Protein AF-A0A286UNY8-F1 (afdb_monomer_lite)

Foldseek 3Di:
DDDDDDPDDDDPDDPPDDPDPDDDPDDLLPDDLVRLVVLLVVLVVVCVVPVDDPDCVNVVSVVSNVSSVVNNCVVVVVVQVVVQVVPFDDDPPDDRPRDDRPPCQDPVNVVVVVVVVVVVVCVVVCVPDDPDCDDPVNVVVVVVVVVVVVVVVVVVVVVVCVVVVADDLADPVRDGHDPVVSVVVRVCVVPDDDDPVNVPPPPDPPPPDDPPVVPPVVVVVPPPDPPPDPDDPPDPDDPVVVVVPDDDDPVPDDPPD

pLDDT: mean 72.04, std 14.42, range [43.41, 95.5]

Structure (mmCIF, N/CA/C/O backbone):
data_AF-A0A286UNY8-F1
#
_entry.id   AF-A0A286UNY8-F1
#
loop_
_atom_site.group_PDB
_atom_site.id
_atom_site.type_symbol
_atom_site.label_atom_id
_atom_site.label_alt_id
_atom_site.label_comp_id
_atom_site.label_asym_id
_atom_site.label_entity_id
_atom_site.label_seq_id
_atom_site.pdbx_PDB_ins_code
_atom_site.Cartn_x
_atom_site.Cartn_y
_atom_site.Cartn_z
_atom_site.occupancy
_atom_site.B_iso_or_equiv
_atom_site.auth_seq_id
_atom_site.auth_comp_id
_atom_site.auth_asym_id
_atom_site.auth_atom_id
_atom_site.pdbx_PDB_model_num
ATOM 1 N N . MET A 1 1 ? 21.189 -17.465 -48.911 1.00 43.59 1 MET A N 1
ATOM 2 C CA . MET A 1 1 ? 21.442 -17.110 -47.498 1.00 43.59 1 MET A CA 1
ATOM 3 C C . MET A 1 1 ? 21.876 -15.653 -47.439 1.00 43.59 1 MET A C 1
ATOM 5 O O . MET A 1 1 ? 22.911 -15.354 -48.022 1.00 43.59 1 MET A O 1
ATOM 9 N N . PRO A 1 2 ? 21.092 -14.736 -46.851 1.00 45.31 2 PRO A N 1
ATOM 10 C CA . PRO A 1 2 ? 21.499 -13.339 -46.722 1.00 45.31 2 PRO A CA 1
ATOM 11 C C . PRO A 1 2 ? 22.429 -13.141 -45.504 1.00 45.31 2 PRO A C 1
ATOM 13 O O . PRO A 1 2 ? 22.270 -13.842 -44.501 1.00 45.31 2 PRO A O 1
ATOM 16 N N . PRO A 1 3 ? 23.405 -12.216 -45.567 1.00 56.31 3 PRO A N 1
ATOM 17 C CA . PRO A 1 3 ? 24.337 -11.964 -44.471 1.00 56.31 3 PRO A CA 1
ATOM 18 C C . PRO A 1 3 ? 23.683 -11.138 -43.354 1.00 56.31 3 PRO A C 1
ATOM 20 O O . PRO A 1 3 ? 23.113 -10.076 -43.598 1.00 56.31 3 PRO A O 1
ATOM 23 N N . ALA A 1 4 ? 23.804 -11.615 -42.113 1.00 49.31 4 ALA A N 1
ATOM 24 C CA . ALA A 1 4 ? 23.372 -10.900 -40.917 1.00 49.31 4 ALA A CA 1
ATOM 25 C C . ALA A 1 4 ? 24.220 -9.630 -40.719 1.00 49.31 4 ALA A C 1
ATOM 27 O O . ALA A 1 4 ? 25.422 -9.693 -40.440 1.00 49.31 4 ALA A O 1
ATOM 28 N N . SER A 1 5 ? 23.594 -8.466 -40.878 1.00 49.09 5 SER A N 1
ATOM 29 C CA . SER A 1 5 ? 24.203 -7.169 -40.611 1.00 49.09 5 SER A CA 1
ATOM 30 C C . SER A 1 5 ? 24.424 -6.997 -39.103 1.00 49.09 5 SER A C 1
ATOM 32 O O . SER A 1 5 ? 23.503 -7.067 -38.292 1.00 49.09 5 SER A O 1
ATOM 34 N N . LYS A 1 6 ? 25.681 -6.779 -38.702 1.00 53.31 6 LYS A N 1
ATOM 35 C CA . LYS A 1 6 ? 26.038 -6.465 -37.313 1.00 53.31 6 LYS A CA 1
ATOM 36 C C . LYS A 1 6 ? 25.605 -5.028 -37.013 1.00 53.31 6 LYS A C 1
ATOM 38 O O . LYS A 1 6 ? 26.292 -4.082 -37.399 1.00 53.31 6 LYS A O 1
ATOM 43 N N . LEU A 1 7 ? 24.465 -4.863 -36.344 1.00 47.97 7 LEU A N 1
ATOM 44 C CA . LEU A 1 7 ? 24.018 -3.578 -35.803 1.00 47.97 7 LEU A CA 1
ATOM 45 C C . LEU A 1 7 ? 25.057 -3.073 -34.791 1.00 47.97 7 LEU A C 1
ATOM 47 O O . LEU A 1 7 ? 25.245 -3.655 -33.723 1.00 47.97 7 LEU A O 1
ATOM 51 N N . LYS A 1 8 ? 25.769 -1.997 -35.139 1.00 50.00 8 LYS A N 1
ATOM 52 C CA . LYS A 1 8 ? 26.670 -1.296 -34.218 1.00 50.00 8 LYS A CA 1
ATOM 53 C C . LYS A 1 8 ? 25.821 -0.578 -33.166 1.00 50.00 8 LYS A C 1
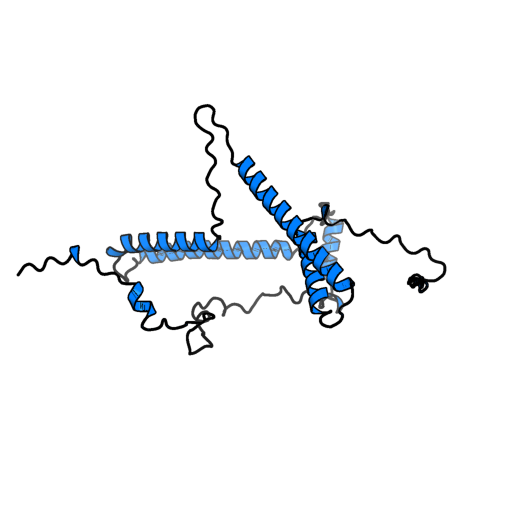ATOM 55 O O . LYS A 1 8 ? 25.127 0.382 -33.492 1.00 50.00 8 LYS A O 1
ATOM 60 N N . LEU A 1 9 ? 25.889 -1.035 -31.913 1.00 57.12 9 LEU A N 1
ATOM 61 C CA . LEU A 1 9 ? 25.326 -0.320 -30.766 1.00 57.12 9 LEU A CA 1
ATOM 62 C C . LEU A 1 9 ? 25.947 1.085 -30.715 1.00 57.12 9 LEU A C 1
ATOM 64 O O . LEU A 1 9 ? 27.170 1.221 -30.635 1.00 57.12 9 LEU A O 1
ATOM 68 N N . ARG A 1 10 ? 25.118 2.131 -30.791 1.00 56.19 10 ARG A N 1
ATOM 69 C CA . ARG A 1 10 ? 25.576 3.520 -30.668 1.00 56.19 10 ARG A CA 1
ATOM 70 C C . ARG A 1 10 ? 26.121 3.721 -29.249 1.00 56.19 10 ARG A C 1
ATOM 72 O O . ARG A 1 10 ? 25.417 3.498 -28.266 1.00 56.19 10 ARG A O 1
ATOM 79 N N . HIS A 1 11 ? 27.398 4.076 -29.148 1.00 57.84 11 HIS A N 1
ATOM 80 C CA . HIS A 1 11 ? 28.055 4.386 -27.883 1.00 57.84 11 HIS A CA 1
ATOM 81 C C . HIS A 1 11 ? 27.624 5.793 -27.448 1.00 57.84 11 HIS A C 1
ATOM 83 O O . HIS A 1 11 ? 28.124 6.777 -27.979 1.00 57.84 11 HIS A O 1
ATOM 89 N N . ASN A 1 12 ? 26.696 5.892 -26.493 1.00 60.94 12 ASN A N 1
ATOM 90 C CA . ASN A 1 12 ? 26.231 7.176 -25.938 1.00 60.94 12 ASN A CA 1
ATOM 91 C C . ASN A 1 12 ? 27.205 7.790 -24.905 1.00 60.94 12 ASN A C 1
ATOM 93 O O . ASN A 1 12 ? 26.850 8.741 -24.220 1.00 60.94 12 ASN A O 1
ATOM 97 N N . GLY A 1 13 ? 28.413 7.246 -24.741 1.00 61.72 13 GLY A N 1
ATOM 98 C CA . GLY A 1 13 ? 29.440 7.825 -23.869 1.00 61.72 13 GLY A CA 1
ATOM 99 C C . GLY A 1 13 ? 30.314 8.836 -24.609 1.00 61.72 13 GLY A C 1
ATOM 100 O O . GLY A 1 13 ? 30.662 8.602 -25.770 1.00 61.72 13 GLY A O 1
ATOM 101 N N . MET A 1 14 ? 30.687 9.924 -23.926 1.00 65.75 14 MET A N 1
ATOM 102 C CA . MET A 1 14 ? 31.674 10.889 -24.418 1.00 65.75 14 MET A CA 1
ATOM 103 C C . MET A 1 14 ? 32.949 10.164 -24.888 1.00 65.75 14 MET A C 1
ATOM 105 O O . MET A 1 14 ? 33.453 9.291 -24.171 1.00 65.75 14 MET A O 1
ATOM 109 N N . PRO A 1 15 ? 33.483 10.492 -26.079 1.00 74.62 15 PRO A N 1
ATOM 110 C CA . PRO A 1 15 ? 34.697 9.866 -26.589 1.00 74.62 15 PRO A CA 1
ATOM 111 C C . PRO A 1 15 ? 35.860 10.083 -25.609 1.00 74.62 15 PRO A C 1
ATOM 113 O O . PRO A 1 15 ? 36.144 11.208 -25.214 1.00 74.62 15 PRO A O 1
ATOM 116 N N . GLY A 1 16 ? 36.517 8.993 -25.201 1.00 78.12 16 GLY A N 1
ATOM 117 C CA . GLY A 1 16 ? 37.642 9.008 -24.254 1.00 78.12 16 GLY A CA 1
ATOM 118 C C . GLY A 1 16 ? 37.293 8.623 -22.811 1.00 78.12 16 GLY A C 1
ATOM 119 O O . GLY A 1 16 ? 38.196 8.270 -22.057 1.00 78.12 16 GLY A O 1
ATOM 120 N N . MET A 1 17 ? 36.010 8.594 -22.435 1.00 74.88 17 MET A N 1
ATOM 121 C CA . MET A 1 17 ? 35.566 8.099 -21.128 1.00 74.88 17 MET A CA 1
ATOM 122 C C . MET A 1 17 ? 35.083 6.652 -21.227 1.00 74.88 17 MET A C 1
ATOM 124 O O . MET A 1 17 ? 34.292 6.301 -22.106 1.00 74.88 17 MET A O 1
ATOM 128 N N . ARG A 1 18 ? 35.539 5.796 -20.302 1.00 71.88 18 ARG A N 1
ATOM 129 C CA . ARG A 1 18 ? 34.980 4.446 -20.159 1.00 71.88 18 ARG A CA 1
ATOM 130 C C . ARG A 1 18 ? 33.513 4.585 -19.733 1.00 71.88 18 ARG A C 1
ATOM 132 O O . ARG A 1 18 ? 33.259 5.287 -18.756 1.00 71.88 18 ARG A O 1
ATOM 139 N N . PRO A 1 19 ? 32.551 3.956 -20.431 1.00 71.06 19 PRO A N 1
ATOM 140 C CA . PRO A 1 19 ? 31.163 3.991 -19.997 1.00 71.06 19 PRO A CA 1
ATOM 141 C C . PRO A 1 19 ? 31.065 3.384 -18.597 1.00 71.06 19 PRO A C 1
ATOM 143 O O . PRO A 1 19 ? 31.689 2.353 -18.323 1.00 71.06 19 PRO A O 1
ATOM 146 N N . PHE A 1 20 ? 30.288 4.024 -17.723 1.00 73.56 20 PHE A N 1
ATOM 147 C CA . PHE A 1 20 ? 29.983 3.456 -16.416 1.00 73.56 20 PHE A CA 1
ATOM 148 C C . PHE A 1 20 ? 29.388 2.053 -16.602 1.00 73.56 20 PHE A C 1
ATOM 150 O O . PHE A 1 20 ? 28.587 1.850 -17.528 1.00 73.56 20 PHE A O 1
ATOM 157 N N . PRO A 1 21 ? 29.799 1.068 -15.782 1.00 76.75 21 PRO A N 1
ATOM 158 C CA . PRO A 1 21 ? 29.220 -0.263 -15.842 1.00 76.75 21 PRO A CA 1
ATOM 159 C C . PRO A 1 21 ? 27.716 -0.128 -15.611 1.00 76.75 21 PRO A C 1
ATOM 161 O O . PRO A 1 21 ? 27.285 0.338 -14.561 1.00 76.75 21 PRO A O 1
ATOM 164 N N . ARG A 1 22 ? 26.915 -0.484 -16.620 1.00 73.50 22 ARG A N 1
ATOM 165 C CA . ARG A 1 22 ? 25.460 -0.503 -16.473 1.00 73.50 22 ARG A CA 1
ATOM 166 C C . ARG A 1 22 ? 25.112 -1.553 -15.430 1.00 73.50 22 ARG A C 1
ATOM 168 O O . ARG A 1 22 ? 25.600 -2.684 -15.518 1.00 73.50 22 ARG A O 1
ATOM 175 N N . GLU A 1 23 ? 24.271 -1.176 -14.479 1.00 75.62 23 GLU A N 1
ATOM 176 C CA . GLU A 1 23 ? 23.678 -2.124 -13.547 1.00 75.62 23 GLU A CA 1
ATOM 177 C C . GLU A 1 23 ? 22.963 -3.206 -14.358 1.00 75.62 23 GLU A C 1
ATOM 179 O O . GLU A 1 23 ? 22.221 -2.929 -15.308 1.00 75.62 23 GLU A O 1
ATOM 184 N N . ARG A 1 24 ? 23.287 -4.466 -14.063 1.00 77.69 24 ARG A N 1
ATOM 185 C CA . ARG A 1 24 ? 22.640 -5.592 -14.729 1.00 77.69 24 ARG A CA 1
ATOM 186 C C . ARG A 1 24 ? 21.208 -5.641 -14.221 1.00 77.69 24 ARG A C 1
ATOM 188 O O . ARG A 1 24 ? 21.000 -5.592 -13.015 1.00 77.69 24 ARG A O 1
ATOM 195 N N . GLN A 1 25 ? 20.249 -5.745 -15.137 1.00 79.62 25 GLN A N 1
ATOM 196 C CA . GLN A 1 25 ? 18.861 -5.974 -14.749 1.00 79.62 25 GLN A CA 1
ATOM 197 C C . GLN A 1 25 ? 18.799 -7.248 -13.906 1.00 79.62 25 GLN A C 1
ATOM 199 O O . GLN A 1 25 ? 19.334 -8.285 -14.314 1.00 79.62 25 GLN A O 1
ATOM 204 N N . THR A 1 26 ? 18.194 -7.143 -12.728 1.00 85.38 26 THR A N 1
ATOM 205 C CA . THR A 1 26 ? 17.942 -8.283 -11.855 1.00 85.38 26 THR A CA 1
ATOM 206 C C . THR A 1 26 ? 17.036 -9.282 -12.582 1.00 85.38 26 THR A C 1
ATOM 208 O O . THR A 1 26 ? 16.091 -8.880 -13.272 1.00 85.38 26 THR A O 1
ATOM 211 N N . PRO A 1 27 ? 17.329 -10.590 -12.509 1.00 90.00 27 PRO A N 1
ATOM 212 C CA . PRO A 1 27 ? 16.472 -11.596 -13.120 1.00 90.00 27 PRO A CA 1
ATOM 213 C C . PRO A 1 27 ? 15.104 -11.633 -12.419 1.00 90.00 27 PRO A C 1
ATOM 215 O O . PRO A 1 27 ? 15.002 -11.400 -11.217 1.00 90.00 27 PRO A O 1
ATOM 218 N N . ILE A 1 28 ? 14.044 -11.960 -13.172 1.00 89.44 28 ILE A N 1
ATOM 219 C CA . ILE A 1 28 ? 12.643 -11.981 -12.689 1.00 89.44 28 ILE A CA 1
ATOM 220 C C . ILE A 1 28 ? 12.450 -12.895 -11.476 1.00 89.44 28 ILE A C 1
ATOM 222 O O . ILE A 1 28 ? 11.621 -12.620 -10.613 1.00 89.44 28 ILE A O 1
ATOM 226 N N . GLU A 1 29 ? 13.254 -13.945 -11.376 1.00 92.00 29 GLU A N 1
ATOM 227 C CA . GLU A 1 29 ? 13.203 -14.922 -10.290 1.00 92.00 29 GLU A CA 1
ATOM 228 C C . GLU A 1 29 ? 13.590 -14.325 -8.923 1.00 92.00 29 GLU A C 1
ATOM 230 O O . GLU A 1 29 ? 13.025 -14.722 -7.896 1.00 92.00 29 GLU A O 1
ATOM 235 N N . GLU A 1 30 ? 14.496 -13.342 -8.916 1.00 90.56 30 GLU A N 1
ATOM 236 C CA . GLU A 1 30 ? 15.089 -12.739 -7.711 1.00 90.56 30 GLU A CA 1
ATOM 237 C C . GLU A 1 30 ? 14.395 -11.441 -7.266 1.00 90.56 30 GLU A C 1
ATOM 239 O O . GLU A 1 30 ? 14.673 -10.937 -6.178 1.00 90.56 30 GLU A O 1
ATOM 244 N N . MET A 1 31 ? 13.495 -10.890 -8.085 1.00 89.06 31 MET A N 1
ATOM 245 C CA . MET A 1 31 ? 12.839 -9.615 -7.793 1.00 89.06 31 MET A CA 1
ATOM 246 C C . MET A 1 31 ? 11.789 -9.719 -6.687 1.00 89.06 31 MET A C 1
ATOM 248 O O . MET A 1 31 ? 11.087 -10.724 -6.539 1.00 89.06 31 MET A O 1
ATOM 252 N N . LYS A 1 32 ? 11.659 -8.635 -5.917 1.00 93.25 32 LYS A N 1
ATOM 253 C CA . LYS A 1 32 ? 10.639 -8.512 -4.866 1.00 93.25 32 LYS A CA 1
ATOM 254 C C . LYS A 1 32 ? 9.236 -8.365 -5.472 1.00 93.25 32 LYS A C 1
ATOM 256 O O . LYS A 1 32 ? 9.104 -7.870 -6.591 1.00 93.25 32 LYS A O 1
ATOM 261 N N . PRO A 1 33 ? 8.163 -8.716 -4.737 1.00 91.69 33 PRO A N 1
ATOM 262 C CA . PRO A 1 33 ? 6.791 -8.594 -5.242 1.00 91.69 33 PRO A CA 1
ATOM 263 C C . PRO A 1 33 ? 6.433 -7.166 -5.682 1.00 91.69 33 PRO A C 1
ATOM 265 O O . PRO A 1 33 ? 5.756 -6.988 -6.693 1.00 91.69 33 PRO A O 1
ATOM 268 N N . ASP A 1 34 ? 6.929 -6.144 -4.982 1.00 91.38 34 ASP A N 1
ATOM 269 C CA . ASP A 1 34 ? 6.681 -4.745 -5.350 1.00 91.38 34 ASP A CA 1
ATOM 270 C C . ASP A 1 34 ? 7.403 -4.349 -6.646 1.00 91.38 34 ASP A C 1
ATOM 272 O O . ASP A 1 34 ? 6.809 -3.707 -7.512 1.00 91.38 34 ASP A O 1
ATOM 276 N N . GLU A 1 35 ? 8.645 -4.807 -6.825 1.00 92.69 35 GLU A N 1
ATOM 277 C CA . GLU A 1 35 ? 9.439 -4.616 -8.049 1.00 92.69 35 GLU A CA 1
ATOM 278 C C . GLU A 1 35 ? 8.810 -5.345 -9.250 1.00 92.69 35 GLU A C 1
ATOM 280 O O . GLU A 1 35 ? 8.763 -4.829 -10.366 1.00 92.69 35 GLU A O 1
ATOM 285 N N . LEU A 1 36 ? 8.243 -6.534 -9.027 1.00 93.88 36 LEU A N 1
ATOM 286 C CA . LEU A 1 36 ? 7.500 -7.269 -10.051 1.00 93.88 36 LEU A CA 1
ATOM 287 C C . LEU A 1 36 ? 6.236 -6.513 -10.486 1.00 93.88 36 LEU A C 1
ATOM 289 O O . LEU A 1 36 ? 5.919 -6.474 -11.676 1.00 93.88 36 LEU A O 1
ATOM 293 N N . ARG A 1 37 ? 5.529 -5.866 -9.551 1.00 93.50 37 ARG A N 1
ATOM 294 C CA . ARG A 1 37 ? 4.340 -5.046 -9.846 1.00 93.50 37 ARG A CA 1
ATOM 295 C C . ARG A 1 37 ? 4.683 -3.752 -10.580 1.00 93.50 37 ARG A C 1
ATOM 297 O O . ARG A 1 37 ? 3.909 -3.318 -11.434 1.00 93.50 37 ARG A O 1
ATOM 304 N N . THR A 1 38 ? 5.807 -3.108 -10.263 1.00 94.88 38 THR A N 1
ATOM 305 C CA . THR A 1 38 ? 6.262 -1.922 -11.008 1.00 94.88 38 THR A CA 1
ATOM 306 C C . THR A 1 38 ? 6.674 -2.298 -12.428 1.00 94.88 38 THR A C 1
ATOM 308 O O . THR A 1 38 ? 6.199 -1.666 -13.369 1.00 94.88 38 THR A O 1
ATOM 311 N N . LEU A 1 39 ? 7.436 -3.380 -12.612 1.00 93.19 39 LEU A N 1
ATOM 312 C CA . LEU A 1 39 ? 7.777 -3.887 -13.945 1.00 93.19 39 LEU A CA 1
ATOM 313 C C . LEU A 1 39 ? 6.559 -4.322 -14.752 1.00 93.19 39 LEU A C 1
ATOM 315 O O . LEU A 1 39 ? 6.514 -4.110 -15.962 1.00 93.19 39 LEU A O 1
ATOM 319 N N . TYR A 1 40 ? 5.564 -4.928 -14.105 1.00 94.50 40 TYR A N 1
ATOM 320 C CA . TYR A 1 40 ? 4.316 -5.286 -14.767 1.00 94.50 40 TYR A CA 1
ATOM 321 C C . TYR A 1 40 ? 3.625 -4.050 -15.357 1.00 94.50 40 TYR A C 1
ATOM 323 O O . TYR A 1 40 ? 3.285 -4.058 -16.540 1.00 94.50 40 TYR A O 1
ATOM 331 N N . ARG A 1 41 ? 3.498 -2.975 -14.564 1.00 95.50 41 ARG A N 1
ATOM 332 C CA . ARG A 1 41 ? 2.920 -1.694 -15.001 1.00 95.50 41 ARG A CA 1
ATOM 333 C C . ARG A 1 41 ? 3.724 -1.054 -16.132 1.00 95.50 41 ARG A C 1
ATOM 335 O O . ARG A 1 41 ? 3.138 -0.664 -17.133 1.00 95.50 41 ARG A O 1
ATOM 342 N N . GLN A 1 42 ? 5.052 -1.031 -16.024 1.00 92.75 42 GLN A N 1
ATOM 343 C CA . GLN A 1 42 ? 5.930 -0.504 -17.078 1.00 92.75 42 GLN A CA 1
ATOM 344 C C . GLN A 1 42 ? 5.803 -1.294 -18.387 1.00 92.75 42 GLN A C 1
ATOM 346 O O . GLN A 1 42 ? 5.742 -0.713 -19.467 1.00 92.75 42 GLN A O 1
ATOM 351 N N . ASN A 1 43 ? 5.726 -2.625 -18.308 1.00 91.94 43 ASN A N 1
ATOM 352 C CA . ASN A 1 43 ? 5.496 -3.469 -19.478 1.00 91.94 43 ASN A CA 1
ATOM 353 C C . ASN A 1 43 ? 4.105 -3.229 -20.079 1.00 91.94 43 ASN A C 1
ATOM 355 O O . ASN A 1 43 ? 3.957 -3.245 -21.295 1.00 91.94 43 ASN A O 1
ATOM 359 N N . GLU A 1 44 ? 3.087 -3.008 -19.249 1.00 92.19 44 GLU A N 1
ATOM 360 C CA . GLU A 1 44 ? 1.734 -2.700 -19.714 1.00 92.19 44 GLU A CA 1
ATOM 361 C C . GLU A 1 44 ? 1.675 -1.340 -20.418 1.00 92.19 44 GLU A C 1
ATOM 363 O O . GLU A 1 44 ? 1.091 -1.226 -21.492 1.00 92.19 44 GLU A O 1
ATOM 368 N N . GLU A 1 45 ? 2.339 -0.328 -19.870 1.00 91.88 45 GLU A N 1
ATOM 369 C CA . GLU A 1 45 ? 2.479 0.990 -20.490 1.00 91.88 45 GLU A CA 1
ATOM 370 C C . GLU A 1 45 ? 3.258 0.922 -21.814 1.00 91.88 45 GLU A C 1
ATOM 372 O O . GLU A 1 45 ? 2.864 1.534 -22.813 1.00 91.88 45 GLU A O 1
ATOM 377 N N . ALA A 1 46 ? 4.311 0.101 -21.875 1.00 88.19 46 ALA A N 1
ATOM 378 C CA . ALA A 1 46 ? 5.021 -0.190 -23.116 1.00 88.19 46 ALA A CA 1
ATOM 379 C C . ALA A 1 46 ? 4.094 -0.858 -24.149 1.00 88.19 46 ALA A C 1
ATOM 381 O O . ALA A 1 46 ? 4.068 -0.456 -25.306 1.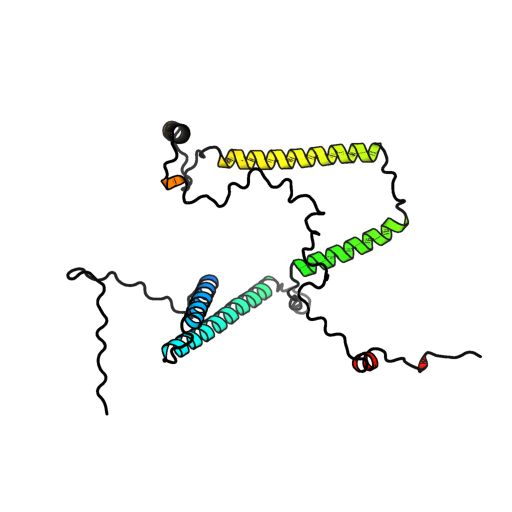00 88.19 46 ALA A O 1
ATOM 382 N N . LEU A 1 47 ? 3.271 -1.830 -23.752 1.00 87.00 47 LEU A N 1
ATOM 383 C CA . LEU A 1 47 ? 2.314 -2.460 -24.670 1.00 87.00 47 LEU A CA 1
ATOM 384 C C . LEU A 1 47 ? 1.230 -1.482 -25.148 1.00 87.00 47 LEU A C 1
ATOM 386 O O . LEU A 1 47 ? 0.876 -1.499 -26.325 1.00 87.00 47 LEU A O 1
ATOM 390 N N . ARG A 1 48 ? 0.738 -0.597 -24.270 1.00 86.69 48 ARG A N 1
ATOM 391 C CA . ARG A 1 48 ? -0.238 0.450 -24.625 1.00 86.69 48 ARG A CA 1
ATOM 392 C C . ARG A 1 48 ? 0.342 1.465 -25.610 1.00 86.69 48 ARG A C 1
ATOM 394 O O . ARG A 1 48 ? -0.341 1.856 -26.553 1.00 86.69 48 ARG A O 1
ATOM 401 N N . SER A 1 49 ? 1.595 1.877 -25.415 1.00 84.06 49 SER A N 1
ATOM 402 C CA . SER A 1 49 ? 2.268 2.834 -26.304 1.00 84.06 49 SER A CA 1
ATOM 403 C C . SER A 1 49 ? 2.703 2.211 -27.639 1.00 84.06 49 SER A C 1
ATOM 405 O O . SER A 1 49 ? 2.711 2.897 -28.661 1.00 84.06 49 SER A O 1
ATOM 407 N N . LEU A 1 50 ? 2.996 0.906 -27.682 1.00 77.69 50 LEU A N 1
ATOM 408 C CA . LEU A 1 50 ? 3.371 0.170 -28.895 1.00 77.69 50 LEU A CA 1
ATOM 409 C C . LEU A 1 50 ? 2.171 -0.519 -29.587 1.00 77.69 50 LEU A C 1
ATOM 411 O O . LEU A 1 50 ? 2.252 -1.675 -29.991 1.00 77.69 50 LEU A O 1
ATOM 415 N N . HIS A 1 51 ? 1.060 0.188 -29.804 1.00 60.59 51 HIS A N 1
ATOM 416 C CA . HIS A 1 51 ? -0.164 -0.401 -30.383 1.00 60.59 51 HIS A CA 1
ATOM 417 C C . HIS A 1 51 ? -0.076 -0.751 -31.896 1.00 60.59 51 HIS A C 1
ATOM 419 O O . HIS A 1 51 ? -0.984 -1.372 -32.445 1.00 60.59 51 HIS A O 1
ATOM 425 N N . ALA A 1 52 ? 0.992 -0.369 -32.613 1.00 59.09 52 ALA A N 1
ATOM 426 C CA . ALA A 1 52 ? 1.052 -0.488 -34.084 1.00 59.09 52 ALA A CA 1
ATOM 427 C C . ALA A 1 52 ? 2.284 -1.214 -34.661 1.00 59.09 52 ALA A C 1
ATOM 429 O O . ALA A 1 52 ? 2.394 -1.338 -35.880 1.00 59.09 52 ALA A O 1
ATOM 430 N N . SER A 1 53 ? 3.225 -1.701 -33.840 1.00 53.16 53 SER A N 1
ATOM 431 C CA . SER A 1 53 ? 4.476 -2.296 -34.344 1.00 53.16 53 SER A CA 1
ATOM 432 C C . SER A 1 53 ? 4.601 -3.776 -33.970 1.00 53.16 53 SER A C 1
ATOM 434 O O . SER A 1 53 ? 5.051 -4.130 -32.884 1.00 53.16 53 SER A O 1
ATOM 436 N N . SER A 1 54 ? 4.217 -4.656 -34.899 1.00 64.75 54 SER A N 1
ATOM 437 C CA . SER A 1 54 ? 4.168 -6.124 -34.773 1.00 64.75 54 SER A CA 1
ATOM 438 C C . SER A 1 54 ? 5.538 -6.816 -34.840 1.00 64.75 54 SER A C 1
ATOM 440 O O . SER A 1 54 ? 5.710 -7.848 -35.489 1.00 64.75 54 SER A O 1
ATOM 442 N N . SER A 1 55 ? 6.554 -6.256 -34.191 1.00 69.12 55 SER A N 1
ATOM 443 C CA . SER A 1 55 ? 7.887 -6.861 -34.181 1.00 69.12 55 SER A CA 1
ATOM 444 C C . SER A 1 55 ? 8.137 -7.618 -32.880 1.00 69.12 55 SER A C 1
ATOM 446 O O . SER A 1 55 ? 7.547 -7.303 -31.849 1.00 69.12 55 SER A O 1
ATOM 448 N N . ALA A 1 56 ? 9.029 -8.615 -32.931 1.00 80.62 56 ALA A N 1
ATOM 449 C CA . ALA A 1 56 ? 9.403 -9.552 -31.860 1.00 80.62 56 ALA A CA 1
ATOM 450 C C . ALA A 1 56 ? 9.619 -8.943 -30.455 1.00 80.62 56 ALA A C 1
ATOM 452 O O . ALA A 1 56 ? 9.657 -9.669 -29.464 1.00 80.62 56 ALA A O 1
ATOM 453 N N . HIS A 1 57 ? 9.752 -7.620 -30.357 1.00 83.88 57 HIS A N 1
ATOM 454 C CA . HIS A 1 57 ? 9.758 -6.893 -29.101 1.00 83.88 57 HIS A CA 1
ATOM 455 C C . HIS A 1 57 ? 8.450 -7.029 -28.303 1.00 83.88 57 HIS A C 1
ATOM 457 O O . HIS A 1 57 ? 8.530 -7.296 -27.107 1.00 83.88 57 HIS A O 1
ATOM 463 N N . VAL A 1 58 ? 7.281 -6.916 -28.949 1.00 88.12 58 VAL A N 1
ATOM 464 C CA . VAL A 1 58 ? 5.964 -7.052 -28.292 1.00 88.12 58 VAL A CA 1
ATOM 465 C C . VAL A 1 58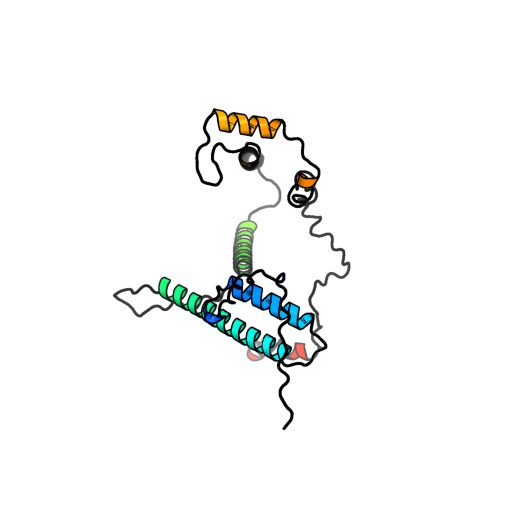 ? 5.805 -8.458 -27.716 1.00 88.12 58 VAL A C 1
ATOM 467 O O . VAL A 1 58 ? 5.581 -8.602 -26.519 1.00 88.12 58 VAL A O 1
ATOM 470 N N . ALA A 1 59 ? 6.086 -9.489 -28.520 1.00 88.44 59 ALA A N 1
ATOM 471 C CA . ALA A 1 59 ? 6.096 -10.881 -28.063 1.00 88.44 59 ALA A CA 1
ATOM 472 C C . ALA A 1 59 ? 7.089 -11.111 -26.903 1.00 88.44 59 ALA A C 1
ATOM 474 O O . ALA A 1 59 ? 6.836 -11.888 -25.984 1.00 88.44 59 ALA A O 1
ATOM 475 N N . GLY A 1 60 ? 8.228 -10.410 -26.910 1.00 89.62 60 GLY A N 1
ATOM 476 C CA . GLY A 1 60 ? 9.177 -10.422 -25.799 1.00 89.62 60 GLY A CA 1
ATOM 477 C C . GLY A 1 60 ? 8.614 -9.808 -24.513 1.00 89.62 60 GLY A C 1
ATOM 478 O O . GLY A 1 60 ? 8.855 -10.346 -23.433 1.00 89.62 60 GLY A O 1
ATOM 479 N N . ILE A 1 61 ? 7.865 -8.707 -24.612 1.00 90.50 61 ILE A N 1
ATOM 480 C CA . ILE A 1 61 ? 7.220 -8.054 -23.464 1.00 90.50 61 ILE A CA 1
ATOM 481 C C . ILE A 1 61 ? 6.076 -8.923 -22.922 1.00 90.50 61 ILE A C 1
ATOM 483 O O . ILE A 1 61 ? 5.998 -9.123 -21.712 1.00 90.50 61 ILE A O 1
ATOM 487 N N . GLU A 1 62 ? 5.250 -9.511 -23.787 1.00 91.62 62 GLU A N 1
ATOM 488 C CA . GLU A 1 62 ? 4.170 -10.431 -23.396 1.00 91.62 62 GLU A CA 1
ATOM 489 C C . GLU A 1 62 ? 4.704 -11.663 -22.652 1.00 91.62 62 GLU A C 1
ATOM 491 O O . GLU A 1 62 ? 4.211 -12.007 -21.577 1.00 91.62 62 GLU A O 1
ATOM 496 N N . ASN A 1 63 ? 5.775 -12.281 -23.162 1.00 93.12 63 ASN A N 1
ATOM 497 C CA . ASN A 1 63 ? 6.433 -13.402 -22.487 1.00 93.12 63 ASN A CA 1
ATOM 498 C C . ASN A 1 63 ? 6.966 -13.006 -21.101 1.00 93.12 63 ASN A C 1
ATOM 500 O O . ASN A 1 63 ? 6.831 -13.769 -20.144 1.00 93.12 63 ASN A O 1
ATOM 504 N N . ARG A 1 64 ? 7.534 -11.801 -20.961 1.00 91.19 64 ARG A N 1
ATOM 505 C CA . ARG A 1 64 ? 7.960 -11.281 -19.650 1.00 91.19 64 ARG A CA 1
ATOM 506 C C . ARG A 1 64 ? 6.772 -11.034 -18.724 1.00 91.19 64 ARG A C 1
ATOM 508 O O . ARG A 1 64 ? 6.866 -11.357 -17.546 1.00 91.19 64 ARG A O 1
ATOM 515 N N . GLN A 1 65 ? 5.651 -10.513 -19.226 1.00 93.94 65 GLN A N 1
ATOM 516 C CA . GLN A 1 65 ? 4.436 -10.356 -18.423 1.00 93.94 65 GLN A CA 1
ATOM 517 C C . GLN A 1 65 ? 3.896 -11.704 -17.934 1.00 93.94 65 GLN A C 1
ATOM 519 O O . GLN A 1 65 ? 3.497 -11.806 -16.775 1.00 93.94 65 GLN A O 1
ATOM 524 N N . ALA A 1 66 ? 3.927 -12.743 -18.772 1.00 94.56 66 ALA A N 1
ATOM 525 C CA . ALA A 1 66 ? 3.545 -14.094 -18.368 1.00 94.56 66 ALA A CA 1
ATOM 526 C C . ALA A 1 66 ? 4.450 -14.630 -17.242 1.00 94.56 66 ALA A C 1
ATOM 528 O O . ALA A 1 66 ? 3.941 -15.122 -16.236 1.00 94.56 66 ALA A O 1
ATOM 529 N N . GLN A 1 67 ? 5.772 -14.450 -17.359 1.00 94.75 67 GLN A N 1
ATOM 530 C CA . GLN A 1 67 ? 6.734 -14.834 -16.316 1.00 94.75 67 GLN A CA 1
ATOM 531 C C . GLN A 1 67 ? 6.514 -14.070 -15.003 1.00 94.75 67 GLN A C 1
ATOM 533 O O . GLN A 1 67 ? 6.532 -14.670 -13.931 1.00 94.75 67 GLN A O 1
ATOM 538 N N . ILE A 1 68 ? 6.255 -12.760 -15.073 1.00 94.50 68 ILE A N 1
ATOM 539 C CA . ILE A 1 68 ? 5.970 -11.934 -13.892 1.00 94.50 68 ILE A CA 1
ATOM 540 C C . ILE A 1 68 ? 4.686 -12.402 -13.196 1.00 94.50 68 ILE A C 1
ATOM 542 O O . ILE A 1 68 ? 4.674 -12.551 -11.976 1.00 94.50 68 ILE A O 1
ATOM 546 N N . ARG A 1 69 ? 3.613 -12.669 -13.956 1.00 93.88 69 ARG A N 1
ATOM 547 C CA . ARG A 1 69 ? 2.345 -13.171 -13.400 1.00 93.88 69 ARG A CA 1
ATOM 548 C C . ARG A 1 69 ? 2.528 -14.521 -12.712 1.00 93.88 69 ARG A C 1
ATOM 550 O O . ARG A 1 69 ? 2.027 -14.699 -11.607 1.00 93.88 69 ARG A O 1
ATOM 557 N N . GLN A 1 70 ? 3.265 -15.439 -13.337 1.00 94.62 70 GLN A N 1
ATOM 558 C CA . GLN A 1 70 ? 3.583 -16.735 -12.742 1.00 94.62 70 GLN A CA 1
ATOM 559 C C . GLN A 1 70 ? 4.357 -16.561 -11.430 1.00 94.62 70 GLN A C 1
ATOM 561 O O . GLN A 1 70 ? 3.968 -17.114 -10.407 1.00 94.62 70 GLN A O 1
ATOM 566 N N . ARG A 1 71 ? 5.397 -15.719 -11.428 1.00 93.44 71 ARG A N 1
ATOM 567 C CA . ARG A 1 71 ? 6.210 -15.482 -10.233 1.00 93.44 71 ARG A CA 1
ATOM 568 C C . ARG A 1 71 ? 5.415 -14.850 -9.089 1.00 93.44 71 ARG A C 1
ATOM 570 O O . ARG A 1 71 ? 5.597 -15.248 -7.942 1.00 93.44 71 ARG A O 1
ATOM 577 N N . LEU A 1 72 ? 4.542 -13.884 -9.386 1.00 93.19 72 LEU A N 1
ATOM 578 C CA . LEU A 1 72 ? 3.654 -13.279 -8.388 1.00 93.19 72 LEU A CA 1
ATOM 579 C C . LEU A 1 72 ? 2.704 -14.320 -7.784 1.00 93.19 72 LEU A C 1
ATOM 581 O O . LEU A 1 72 ? 2.568 -14.365 -6.564 1.00 93.19 72 LEU A O 1
ATOM 585 N N . ALA A 1 73 ? 2.124 -15.195 -8.610 1.00 91.88 73 ALA A N 1
ATOM 586 C CA . ALA A 1 73 ? 1.279 -16.287 -8.131 1.00 91.88 73 ALA A CA 1
ATOM 587 C C . ALA A 1 73 ? 2.050 -17.268 -7.227 1.00 91.88 73 ALA A C 1
ATOM 589 O O . ALA A 1 73 ? 1.523 -17.688 -6.197 1.00 91.88 73 ALA A O 1
ATOM 590 N N . ASP A 1 74 ? 3.305 -17.585 -7.559 1.00 92.00 74 ASP A N 1
ATOM 591 C CA . ASP A 1 74 ? 4.155 -18.458 -6.739 1.00 92.00 74 ASP A CA 1
ATOM 592 C C . ASP A 1 74 ? 4.469 -17.835 -5.368 1.00 92.00 74 ASP A C 1
ATOM 594 O O . ASP A 1 74 ? 4.406 -18.517 -4.343 1.00 92.00 74 ASP A O 1
ATOM 598 N N . ILE A 1 75 ? 4.782 -16.532 -5.330 1.00 90.19 75 ILE A N 1
ATOM 599 C CA . ILE A 1 75 ? 5.071 -15.804 -4.082 1.00 90.19 75 ILE A CA 1
ATOM 600 C C . ILE A 1 75 ? 3.814 -15.722 -3.205 1.00 90.19 75 ILE A C 1
ATOM 602 O O . ILE A 1 75 ? 3.858 -16.086 -2.030 1.00 90.19 75 ILE A O 1
ATOM 606 N N . GLU A 1 76 ? 2.675 -15.316 -3.772 1.00 87.31 76 GLU A N 1
ATOM 607 C CA . GLU A 1 76 ? 1.404 -15.228 -3.039 1.00 87.31 76 GLU A CA 1
ATOM 608 C C . GLU A 1 76 ? 0.923 -16.616 -2.564 1.00 87.31 76 GLU A C 1
ATOM 610 O O . GLU A 1 76 ? 0.369 -16.762 -1.465 1.00 87.31 76 GLU A O 1
ATOM 615 N N . GLY A 1 77 ? 1.204 -17.660 -3.350 1.00 83.38 77 GLY A N 1
ATOM 616 C CA . GLY A 1 77 ? 1.012 -19.059 -2.978 1.00 83.38 77 GLY A CA 1
ATOM 617 C C . GLY A 1 77 ? 1.873 -19.470 -1.782 1.00 83.38 77 GLY A C 1
ATOM 618 O O . GLY A 1 77 ? 1.348 -20.027 -0.814 1.00 83.38 77 GLY A O 1
ATOM 619 N N . MET A 1 78 ? 3.167 -19.142 -1.782 1.00 82.81 78 MET A N 1
ATOM 620 C CA . MET A 1 78 ? 4.068 -19.400 -0.649 1.00 82.81 78 MET A CA 1
ATOM 621 C C . MET A 1 78 ? 3.628 -18.669 0.624 1.00 82.81 78 MET A C 1
ATOM 623 O O . MET A 1 78 ? 3.630 -19.275 1.698 1.00 82.81 78 MET A O 1
ATOM 627 N N . ASP A 1 79 ? 3.165 -17.423 0.522 1.00 82.00 79 ASP A N 1
ATOM 628 C CA . ASP A 1 79 ? 2.653 -16.662 1.669 1.00 82.00 79 ASP A CA 1
ATOM 629 C C . ASP A 1 79 ? 1.401 -17.306 2.281 1.00 82.00 79 ASP A C 1
ATOM 631 O O . ASP A 1 79 ? 1.173 -17.243 3.495 1.00 82.00 79 ASP A O 1
ATOM 635 N N . SER A 1 80 ? 0.559 -17.941 1.460 1.00 81.62 80 SER A N 1
ATOM 636 C CA . SER A 1 80 ? -0.595 -18.704 1.948 1.00 81.62 80 SER A CA 1
ATOM 637 C C . SER A 1 80 ? -0.163 -19.952 2.731 1.00 81.62 80 SER A C 1
ATOM 639 O O . SER A 1 80 ? -0.678 -20.202 3.823 1.00 81.62 80 SER A O 1
ATOM 641 N N . ILE A 1 81 ? 0.855 -20.670 2.243 1.00 80.69 81 ILE A N 1
ATOM 642 C CA . ILE A 1 81 ? 1.418 -21.857 2.898 1.00 80.69 81 ILE A CA 1
ATOM 643 C C . ILE A 1 81 ? 2.105 -21.467 4.208 1.00 80.69 81 ILE A C 1
ATOM 645 O O . ILE A 1 81 ? 1.869 -22.097 5.236 1.00 80.69 81 ILE A O 1
ATOM 649 N N . GLN A 1 82 ? 2.911 -20.402 4.209 1.00 82.31 82 GLN A N 1
ATOM 650 C CA . GLN A 1 82 ? 3.601 -19.934 5.409 1.00 82.31 82 GLN A CA 1
ATOM 651 C C . GLN A 1 82 ? 2.606 -19.496 6.490 1.00 82.31 82 GLN A C 1
ATOM 653 O O . GLN A 1 82 ? 2.804 -19.794 7.669 1.00 82.31 82 GLN A O 1
ATOM 658 N N . ARG A 1 83 ? 1.510 -18.828 6.108 1.00 82.31 83 ARG A N 1
ATOM 659 C CA . ARG A 1 83 ? 0.418 -18.499 7.036 1.00 82.31 83 ARG A CA 1
ATOM 660 C C . ARG A 1 83 ? -0.287 -19.748 7.562 1.00 82.31 83 ARG A C 1
ATOM 662 O O . ARG A 1 83 ? -0.550 -19.811 8.760 1.00 82.31 83 ARG A O 1
ATOM 669 N N . GLY A 1 84 ? -0.536 -20.740 6.705 1.00 78.94 84 GLY A N 1
ATOM 670 C CA . GLY A 1 84 ? -1.079 -22.039 7.110 1.00 78.94 84 GLY A CA 1
ATOM 671 C C . GLY A 1 84 ? -0.185 -22.751 8.128 1.00 78.94 84 GLY A C 1
ATOM 672 O O . GLY A 1 84 ? -0.661 -23.170 9.176 1.00 78.94 84 GLY A O 1
ATOM 673 N N . LEU A 1 85 ? 1.126 -22.793 7.881 1.00 81.12 85 LEU A N 1
ATOM 674 C CA . LEU A 1 85 ? 2.108 -23.398 8.786 1.00 81.12 85 LEU A CA 1
ATOM 675 C C . LEU A 1 85 ? 2.212 -22.667 10.128 1.00 81.12 85 LEU A C 1
ATOM 677 O O . LEU A 1 85 ? 2.312 -23.316 11.160 1.00 81.12 85 LEU A O 1
ATOM 681 N N . ARG A 1 86 ? 2.158 -21.328 10.142 1.00 82.06 86 ARG A N 1
ATOM 682 C CA . ARG A 1 86 ? 2.168 -20.548 11.396 1.00 82.06 86 ARG A CA 1
ATOM 683 C C . ARG A 1 86 ? 0.937 -20.801 12.267 1.00 82.06 86 ARG A C 1
ATOM 685 O O . ARG A 1 86 ? 1.014 -20.617 13.476 1.00 82.06 86 ARG A O 1
ATOM 692 N N . ARG A 1 87 ? -0.194 -21.155 11.654 1.00 73.88 87 ARG A N 1
ATOM 693 C CA . ARG A 1 87 ? -1.458 -21.438 12.349 1.00 73.88 87 ARG A CA 1
ATOM 694 C C . ARG A 1 87 ? -1.633 -22.914 12.692 1.00 73.88 87 ARG A C 1
ATOM 696 O O . ARG A 1 87 ? -2.413 -23.224 13.582 1.00 73.88 87 ARG A O 1
ATOM 703 N N . ALA A 1 88 ? -0.913 -23.808 12.018 1.00 70.19 88 ALA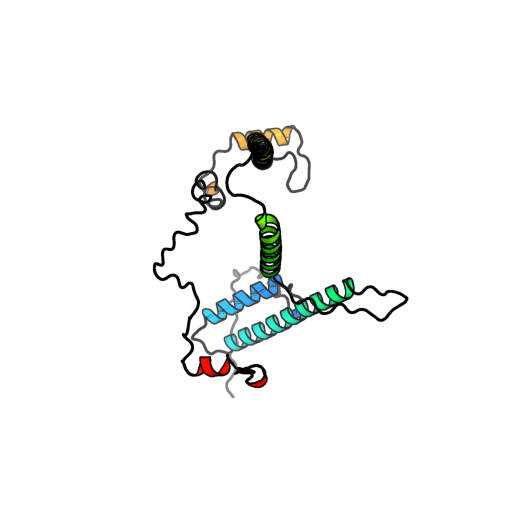 A N 1
ATOM 704 C CA . ALA A 1 88 ? -0.907 -25.224 12.341 1.00 70.19 88 ALA A CA 1
ATOM 705 C C . ALA A 1 88 ? -0.246 -25.439 13.712 1.00 70.19 88 ALA A C 1
ATOM 707 O O . ALA A 1 88 ? 0.976 -25.417 13.845 1.00 70.19 88 ALA A O 1
ATOM 708 N N . THR A 1 89 ? -1.064 -25.643 14.741 1.00 73.81 89 THR A N 1
ATOM 709 C CA . THR A 1 89 ? -0.615 -26.091 16.058 1.00 73.81 89 THR A CA 1
ATOM 710 C C . THR A 1 89 ? -0.787 -27.605 16.142 1.00 73.81 89 THR A C 1
ATOM 712 O O . THR A 1 89 ? -1.824 -28.157 15.780 1.00 73.81 89 THR A O 1
ATOM 715 N N . ILE A 1 90 ? 0.264 -28.304 16.568 1.00 65.06 90 ILE A N 1
ATOM 716 C CA . ILE A 1 90 ? 0.221 -29.754 16.772 1.00 65.06 90 ILE A CA 1
ATOM 717 C C . ILE A 1 90 ? -0.185 -29.977 18.230 1.00 65.06 90 ILE A C 1
ATOM 719 O O . ILE A 1 90 ? 0.618 -29.751 19.131 1.00 65.06 90 ILE A O 1
ATOM 723 N N . SER A 1 91 ? -1.437 -30.366 18.468 1.00 64.94 91 SER A N 1
ATOM 724 C CA . SER A 1 91 ? -1.906 -30.836 19.775 1.00 64.94 91 SER A CA 1
ATOM 725 C C . SER A 1 91 ? -1.702 -32.351 19.895 1.00 64.94 91 SER A C 1
ATOM 727 O O . SER A 1 91 ? -1.982 -33.102 18.963 1.00 64.94 91 SER A O 1
ATOM 729 N N . GLU A 1 92 ? -1.198 -32.797 21.047 1.00 63.06 92 GLU A N 1
ATOM 730 C CA . GLU A 1 92 ? -0.701 -34.164 21.285 1.00 63.06 92 GLU A CA 1
ATOM 731 C C . GLU A 1 92 ? -1.799 -35.250 21.277 1.00 63.06 92 GLU A C 1
ATOM 733 O O . GLU A 1 92 ? -1.488 -36.412 21.046 1.00 63.06 92 GLU A O 1
ATOM 738 N N . ASP A 1 93 ? -3.084 -34.888 21.415 1.00 59.06 93 ASP A N 1
ATOM 739 C CA . ASP A 1 93 ? -4.151 -35.871 21.683 1.00 59.06 93 ASP A CA 1
ATOM 740 C C . ASP A 1 93 ? -5.297 -35.975 20.663 1.00 59.06 93 ASP A C 1
ATOM 742 O O . ASP A 1 93 ? -6.173 -36.822 20.818 1.00 59.06 93 ASP A O 1
ATOM 746 N N . THR A 1 94 ? -5.361 -35.185 19.590 1.00 48.59 94 THR A N 1
ATOM 747 C CA . THR A 1 94 ? -6.455 -35.350 18.607 1.00 48.59 94 THR A CA 1
ATOM 748 C C . THR A 1 94 ? -6.094 -34.806 17.230 1.00 48.59 94 THR A C 1
ATOM 750 O O . THR A 1 94 ? -5.612 -33.689 17.114 1.00 48.59 94 THR A O 1
ATOM 753 N N . ARG A 1 95 ? -6.355 -35.635 16.200 1.00 54.84 95 ARG A N 1
ATOM 754 C CA . ARG A 1 95 ? -6.448 -35.349 14.748 1.00 54.84 95 ARG A CA 1
ATOM 755 C C . ARG A 1 95 ? -6.014 -33.940 14.331 1.00 54.84 95 ARG A C 1
ATOM 757 O O . ARG A 1 95 ? -6.708 -32.993 14.668 1.00 54.84 95 ARG A O 1
ATOM 764 N N . MET A 1 96 ? -4.982 -33.841 13.482 1.00 51.22 96 MET A N 1
ATOM 765 C CA . MET A 1 96 ? -4.550 -32.585 12.851 1.00 51.22 96 MET A CA 1
ATOM 766 C C . MET A 1 96 ? -5.753 -31.747 12.389 1.00 51.22 96 MET A C 1
ATOM 768 O O . MET A 1 96 ? -6.394 -32.061 11.382 1.00 51.22 96 MET A O 1
ATOM 772 N N . VAL A 1 97 ? -6.076 -30.700 13.149 1.00 55.62 97 VAL A N 1
ATOM 773 C CA . VAL A 1 97 ? -7.126 -29.745 12.803 1.00 55.62 97 VAL A CA 1
ATOM 774 C C . VAL A 1 97 ? -6.490 -28.756 11.839 1.00 55.62 97 VAL A C 1
ATOM 776 O O . VAL A 1 97 ? -5.856 -27.786 12.236 1.00 55.62 97 VAL A O 1
ATOM 779 N N . VAL A 1 98 ? -6.596 -29.049 10.545 1.00 54.75 98 VAL A N 1
ATOM 780 C CA . VAL A 1 98 ? -6.316 -28.052 9.512 1.00 54.75 98 VAL A CA 1
ATOM 781 C C . VAL A 1 98 ? -7.536 -27.141 9.466 1.00 54.75 98 VAL A C 1
ATOM 783 O O . VAL A 1 98 ? -8.594 -27.546 8.976 1.00 54.75 98 VAL A O 1
ATOM 786 N N . ASP A 1 99 ? -7.408 -25.933 10.014 1.00 59.53 99 ASP A N 1
ATOM 787 C CA . ASP A 1 99 ? -8.439 -24.909 9.875 1.00 59.53 99 ASP A CA 1
ATOM 788 C C . ASP A 1 99 ? -8.750 -24.712 8.388 1.00 59.53 99 ASP A C 1
ATOM 790 O O . ASP A 1 99 ? -7.856 -24.561 7.549 1.00 59.53 99 ASP A O 1
ATOM 794 N N . LYS A 1 100 ? -10.043 -24.774 8.047 1.00 60.22 100 LYS A N 1
ATOM 795 C CA . LYS A 1 100 ? -10.528 -24.576 6.675 1.00 60.22 100 LYS A CA 1
ATOM 796 C C . LYS A 1 100 ? -9.959 -23.259 6.135 1.00 60.22 100 LYS A C 1
ATOM 798 O O . LYS A 1 100 ? -9.943 -22.284 6.887 1.00 60.22 100 LYS A O 1
ATOM 803 N N . PRO A 1 101 ? -9.538 -23.195 4.856 1.00 56.78 101 PRO A N 1
ATOM 804 C CA . PRO A 1 101 ? -8.973 -21.974 4.299 1.00 56.78 101 PRO A CA 1
ATOM 805 C C . PRO A 1 101 ? -9.960 -20.828 4.516 1.00 56.78 101 PRO A C 1
ATOM 807 O O . PRO A 1 101 ? -11.112 -20.900 4.073 1.00 56.78 101 PRO A O 1
ATOM 810 N N . GLU A 1 102 ? -9.520 -19.802 5.248 1.00 56.28 102 GLU A N 1
ATOM 811 C CA . GLU A 1 102 ? -10.289 -18.580 5.438 1.00 56.28 102 GLU A CA 1
ATOM 812 C C . GLU A 1 102 ? -10.630 -18.049 4.048 1.00 56.28 102 GLU A C 1
ATOM 814 O O . GLU A 1 102 ? -9.755 -17.651 3.278 1.00 56.28 102 GLU A O 1
ATOM 819 N N . ARG A 1 103 ? -11.922 -18.051 3.707 1.00 58.75 103 ARG A N 1
ATOM 820 C CA . ARG A 1 103 ? -12.403 -17.216 2.612 1.00 58.75 103 ARG A CA 1
ATOM 821 C C . ARG A 1 103 ? -11.984 -15.802 2.986 1.00 58.75 103 ARG A C 1
ATOM 823 O O . ARG A 1 103 ? -12.406 -15.324 4.037 1.00 58.75 103 ARG A O 1
ATOM 830 N N . TYR A 1 104 ? -11.133 -15.176 2.175 1.00 55.41 104 TYR A N 1
ATOM 831 C CA . TYR A 1 104 ? -10.735 -13.783 2.344 1.00 55.41 104 TYR A CA 1
ATOM 832 C C . TYR A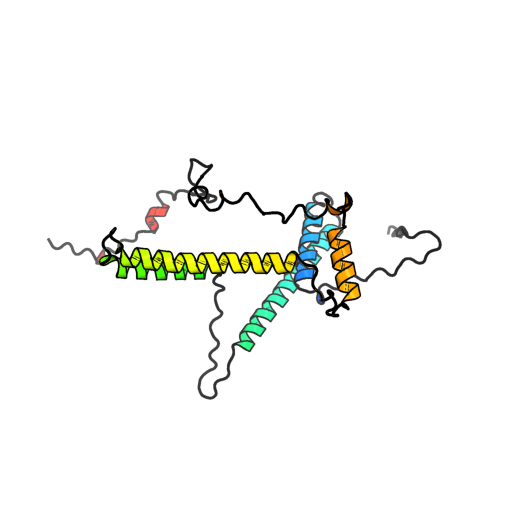 1 104 ? -11.996 -12.916 2.330 1.00 55.41 104 TYR A C 1
ATOM 834 O O . TYR A 1 104 ? -12.487 -12.504 1.284 1.00 55.41 104 TYR A O 1
ATOM 842 N N . THR A 1 105 ? -12.579 -12.697 3.503 1.00 62.00 105 THR A N 1
ATOM 843 C CA . THR A 1 105 ? -13.660 -11.743 3.676 1.00 62.00 105 THR A CA 1
ATOM 844 C C . THR A 1 105 ? -12.969 -10.398 3.780 1.00 62.00 105 THR A C 1
ATOM 846 O O . THR A 1 105 ? -12.175 -10.160 4.688 1.00 62.00 105 THR A O 1
ATOM 849 N N . SER A 1 106 ? -13.171 -9.546 2.778 1.00 74.00 106 SER A N 1
ATOM 850 C CA . SER A 1 106 ? -12.612 -8.199 2.794 1.00 74.00 106 SER A CA 1
ATOM 851 C C . SER A 1 106 ? -13.035 -7.483 4.082 1.00 74.00 106 SER A C 1
ATOM 853 O O . SER A 1 106 ? -14.118 -7.729 4.621 1.00 74.00 106 SER A O 1
ATOM 855 N N . ARG A 1 107 ? -12.205 -6.550 4.566 1.00 72.62 107 ARG A N 1
ATOM 856 C CA . ARG A 1 107 ? -12.523 -5.714 5.741 1.00 72.62 107 ARG A CA 1
ATOM 857 C C . ARG A 1 107 ? -13.906 -5.062 5.618 1.00 72.62 107 ARG A C 1
ATOM 859 O O . ARG A 1 107 ? -14.626 -4.936 6.601 1.00 72.62 107 ARG A O 1
ATOM 866 N N . THR A 1 108 ? -14.303 -4.727 4.392 1.00 77.06 108 THR A N 1
ATOM 867 C CA . THR A 1 108 ? -15.627 -4.195 4.058 1.00 77.06 108 THR A CA 1
ATOM 868 C C . THR A 1 108 ? -16.757 -5.204 4.274 1.00 77.06 108 THR A C 1
ATOM 870 O O . THR A 1 108 ? -17.804 -4.831 4.795 1.00 77.06 108 THR A O 1
ATOM 873 N N . VAL A 1 109 ? -16.566 -6.484 3.938 1.00 80.12 109 VAL A N 1
ATOM 874 C CA . VAL A 1 109 ? -17.555 -7.544 4.197 1.00 80.12 109 VAL A CA 1
ATOM 875 C C . VAL A 1 109 ? -17.704 -7.785 5.697 1.00 80.12 109 VAL A C 1
ATOM 877 O O . VAL A 1 109 ? -18.828 -7.886 6.182 1.00 80.12 109 VAL A O 1
ATOM 880 N N . GLN A 1 110 ? -16.599 -7.802 6.446 1.00 83.56 110 GLN A N 1
ATOM 881 C CA . GLN A 1 110 ? -16.650 -7.941 7.905 1.00 83.56 110 GLN A CA 1
ATOM 882 C C . GLN A 1 110 ? -17.336 -6.743 8.573 1.00 83.56 110 GLN A C 1
ATOM 884 O O . GLN A 1 110 ? -18.182 -6.937 9.442 1.00 83.56 110 GLN A O 1
ATOM 889 N N . ALA A 1 111 ? -17.045 -5.517 8.127 1.00 81.19 111 ALA A N 1
ATOM 890 C CA . ALA A 1 111 ? -17.704 -4.310 8.624 1.00 81.19 111 ALA A CA 1
ATOM 891 C C . ALA A 1 111 ? -19.214 -4.329 8.345 1.00 81.19 111 ALA A C 1
ATOM 893 O O . ALA A 1 111 ? -20.006 -4.047 9.239 1.00 81.19 111 ALA A O 1
ATOM 894 N N . LYS A 1 112 ? -19.632 -4.746 7.141 1.00 85.06 112 LYS A N 1
ATOM 895 C CA . LYS A 1 112 ? -21.056 -4.916 6.807 1.00 85.06 112 LYS A CA 1
ATOM 896 C C . LYS A 1 112 ? -21.725 -5.982 7.674 1.00 85.06 112 LYS A C 1
ATOM 898 O O . LYS A 1 112 ? -22.825 -5.758 8.162 1.00 85.06 112 LYS A O 1
ATOM 903 N N . GLN A 1 113 ? -21.067 -7.115 7.912 1.00 85.56 113 GLN A N 1
ATOM 904 C CA . GLN A 1 113 ? -21.596 -8.158 8.797 1.00 85.56 113 GLN A CA 1
ATOM 905 C C . GLN A 1 113 ? -21.737 -7.669 10.240 1.00 85.56 113 GLN A C 1
ATOM 907 O O . GLN A 1 113 ? -22.757 -7.927 10.876 1.00 85.56 113 GLN A O 1
ATOM 912 N N . GLN A 1 114 ? -20.753 -6.922 10.744 1.00 83.75 114 GLN A N 1
ATOM 913 C CA . GLN A 1 114 ? -20.831 -6.312 12.069 1.00 83.75 114 GLN A CA 1
ATOM 914 C C . GLN A 1 114 ? -21.934 -5.252 12.151 1.00 83.75 114 GLN A C 1
ATOM 916 O O . GLN A 1 114 ? -22.660 -5.238 13.140 1.00 83.75 114 GLN A O 1
ATOM 921 N N . ALA A 1 115 ? -22.105 -4.425 11.117 1.00 80.81 115 ALA A N 1
ATOM 922 C CA . ALA A 1 115 ? -23.162 -3.419 11.046 1.00 80.81 115 ALA A CA 1
ATOM 923 C C . ALA A 1 115 ? -24.564 -4.049 11.001 1.00 80.81 115 ALA A C 1
ATOM 925 O O . ALA A 1 115 ? -25.470 -3.599 11.693 1.00 80.81 115 ALA A O 1
ATOM 926 N N . ILE A 1 116 ? -24.750 -5.136 10.248 1.00 84.44 116 ILE A N 1
ATOM 927 C CA . ILE A 1 116 ? -26.020 -5.879 10.228 1.00 84.44 116 ILE A CA 1
ATOM 928 C C . ILE A 1 116 ? -26.287 -6.505 11.603 1.00 84.44 116 ILE A C 1
ATOM 930 O O . ILE A 1 116 ? -27.389 -6.391 12.140 1.00 84.44 116 ILE A O 1
ATOM 934 N N . ALA A 1 117 ? -25.268 -7.113 12.216 1.00 81.38 117 ALA A N 1
ATOM 935 C CA . ALA A 1 117 ? -25.395 -7.726 13.534 1.00 81.38 117 ALA A CA 1
ATOM 936 C C . ALA A 1 117 ? -25.665 -6.697 14.650 1.00 81.38 117 ALA A C 1
ATOM 938 O O . ALA A 1 117 ? -26.403 -6.994 15.592 1.00 81.38 117 ALA A O 1
ATOM 939 N N . SER A 1 118 ? -25.085 -5.494 14.574 1.00 74.88 118 SER A N 1
ATOM 940 C CA . SER A 1 118 ? -25.364 -4.410 15.522 1.00 74.88 118 SER A CA 1
ATOM 941 C C . SER A 1 118 ? -26.752 -3.803 15.296 1.00 74.88 118 SER A C 1
ATOM 943 O O . SER A 1 118 ? -27.463 -3.541 16.266 1.00 74.88 118 SER A O 1
ATOM 945 N N . TRP A 1 119 ? -27.192 -3.678 14.042 1.00 74.75 119 TRP A N 1
ATOM 946 C CA . TRP A 1 119 ? -28.534 -3.211 13.691 1.00 74.75 119 TRP A CA 1
ATOM 947 C C . TRP A 1 119 ? -29.634 -4.161 14.185 1.00 74.75 119 TRP A C 1
ATOM 949 O O . TRP A 1 119 ? -30.644 -3.719 14.735 1.00 74.75 119 TRP A O 1
ATOM 959 N N . GLU A 1 120 ? -29.441 -5.478 14.064 1.00 68.00 120 GLU A N 1
ATOM 960 C CA . GLU A 1 120 ? -30.383 -6.465 14.611 1.00 68.00 120 GLU A CA 1
ATOM 961 C C . GLU A 1 120 ? -30.463 -6.429 16.141 1.00 68.00 120 GLU A C 1
ATOM 963 O O . GLU A 1 120 ? -31.548 -6.593 16.706 1.00 68.00 120 GLU A O 1
ATOM 968 N N . LYS A 1 121 ? -29.336 -6.193 16.826 1.00 68.19 121 LYS A N 1
ATOM 969 C CA . LYS A 1 121 ? -29.321 -6.005 18.285 1.00 68.19 121 LYS A CA 1
ATOM 970 C C . LYS A 1 121 ? -30.064 -4.730 18.683 1.00 68.19 121 LYS A C 1
ATOM 972 O O . LYS A 1 121 ? -30.891 -4.791 19.587 1.00 68.19 121 LYS A O 1
ATOM 977 N N . SER A 1 122 ? -29.848 -3.635 17.951 1.00 59.00 122 SER A N 1
ATOM 978 C CA . SER A 1 122 ? -30.543 -2.359 18.160 1.00 59.00 122 SER A CA 1
ATOM 979 C C . SER A 1 122 ? -32.060 -2.483 17.961 1.00 59.00 122 SER A C 1
ATOM 981 O O . SER A 1 122 ? -32.833 -2.004 18.786 1.00 59.00 122 SER A O 1
ATOM 983 N N . ARG A 1 123 ? -32.530 -3.235 16.952 1.00 59.47 123 ARG A N 1
ATOM 984 C CA . ARG A 1 123 ? -33.973 -3.500 16.755 1.00 59.47 123 ARG A CA 1
ATOM 985 C C . ARG A 1 123 ? -34.617 -4.284 17.901 1.00 59.47 123 ARG A C 1
ATOM 987 O O . ARG A 1 123 ? -35.776 -4.038 18.225 1.00 59.47 123 ARG A O 1
ATOM 994 N N . LYS A 1 124 ? -33.888 -5.213 18.528 1.00 58.03 124 LYS A N 1
ATOM 995 C CA . LYS A 1 124 ? -34.403 -6.011 19.657 1.00 58.03 124 LYS A CA 1
ATOM 996 C C . LYS A 1 124 ? -34.451 -5.220 20.967 1.00 58.03 124 LYS A C 1
ATOM 998 O O . LYS A 1 124 ? -35.319 -5.489 21.789 1.00 58.03 124 LYS A O 1
ATOM 1003 N N . THR A 1 125 ? -33.577 -4.229 21.149 1.00 55.38 125 THR A N 1
ATOM 1004 C CA . THR A 1 125 ? -33.595 -3.321 22.313 1.00 55.38 125 THR A CA 1
ATOM 1005 C C . THR A 1 125 ? -34.491 -2.092 22.102 1.00 55.38 125 THR A C 1
ATOM 1007 O O . THR A 1 125 ? -34.995 -1.522 23.066 1.00 55.38 125 THR A O 1
ATOM 1010 N N . SER A 1 126 ? -34.750 -1.707 20.848 1.00 49.81 126 SER A N 1
ATOM 1011 C CA . SER A 1 126 ? -35.557 -0.537 20.464 1.00 49.81 126 SER A CA 1
ATOM 1012 C C . SER A 1 126 ? -37.071 -0.737 20.606 1.00 49.81 126 SER A C 1
ATOM 1014 O O . SER A 1 126 ? -37.793 0.250 20.719 1.00 49.81 126 SER A O 1
ATOM 1016 N N . ALA A 1 127 ? -37.571 -1.973 20.732 1.00 54.62 127 ALA A N 1
ATOM 1017 C CA . ALA A 1 127 ? -38.992 -2.227 21.015 1.00 54.62 127 ALA A CA 1
ATOM 1018 C C . ALA A 1 127 ? -39.478 -1.644 22.369 1.00 54.62 127 ALA A C 1
ATOM 1020 O O . ALA A 1 127 ? -40.669 -1.702 22.675 1.00 54.62 127 ALA A O 1
ATOM 1021 N N . HIS A 1 128 ? -38.580 -1.082 23.189 1.00 51.31 128 HIS A N 1
ATOM 1022 C CA . HIS A 1 128 ? -38.902 -0.377 24.435 1.00 51.31 128 HIS A CA 1
ATOM 1023 C C . HIS A 1 128 ? -38.380 1.063 24.532 1.00 51.31 128 HIS A C 1
ATOM 1025 O O . HIS A 1 128 ? -38.660 1.732 25.527 1.00 51.31 128 HIS A O 1
ATOM 1031 N N . GLN A 1 129 ? -37.676 1.584 23.525 1.00 52.44 129 GLN A N 1
ATOM 1032 C CA . GLN A 1 129 ? -37.198 2.965 23.569 1.00 52.44 129 GLN A CA 1
ATOM 1033 C C . GLN A 1 129 ? -38.156 3.877 22.813 1.00 52.44 129 GLN A C 1
ATOM 1035 O O . GLN A 1 129 ? -38.083 4.056 21.600 1.00 52.44 129 GLN A O 1
ATOM 1040 N N . LYS A 1 130 ? -39.089 4.438 23.588 1.00 52.59 130 LYS A N 1
ATOM 1041 C CA . LYS A 1 130 ? -39.874 5.609 23.212 1.00 52.59 130 LYS A CA 1
ATOM 1042 C C . LYS A 1 130 ? -38.935 6.683 22.667 1.00 52.59 130 LYS A C 1
ATOM 1044 O O . LYS A 1 130 ? -38.025 7.143 23.347 1.00 52.59 130 LYS A O 1
ATOM 1049 N N . THR A 1 131 ? -39.218 7.087 21.444 1.00 55.91 131 THR A N 1
ATOM 1050 C CA . THR A 1 131 ? -38.754 8.316 20.816 1.00 55.91 131 THR A CA 1
ATOM 1051 C C . THR A 1 131 ? -38.904 9.518 21.760 1.00 55.91 131 THR A C 1
ATOM 1053 O O . THR A 1 131 ? -40.015 9.812 22.202 1.00 55.91 131 THR A O 1
ATOM 1056 N N . GLY A 1 132 ? -37.809 10.246 22.006 1.00 59.84 132 GLY A N 1
ATOM 1057 C CA . GLY A 1 132 ? -37.869 11.709 22.106 1.00 59.84 132 GLY A CA 1
ATOM 1058 C C . GLY A 1 132 ? -37.869 12.387 23.478 1.00 59.84 132 GLY A C 1
ATOM 1059 O O . GLY A 1 132 ? -38.243 13.552 23.527 1.00 59.84 132 GLY A O 1
ATOM 1060 N N . ILE A 1 133 ? -37.454 11.746 24.574 1.00 58.25 133 ILE A N 1
ATOM 1061 C CA . ILE A 1 133 ? -37.185 12.475 25.829 1.00 58.25 133 ILE A CA 1
ATOM 1062 C C . ILE A 1 133 ? -35.908 11.909 26.456 1.00 58.25 133 ILE A C 1
ATOM 1064 O O . ILE A 1 133 ? -35.975 11.030 27.312 1.00 58.25 133 ILE A O 1
ATOM 1068 N N . MET A 1 134 ? -34.743 12.377 25.993 1.00 58.19 134 MET A N 1
ATOM 1069 C CA . MET A 1 134 ? -33.511 12.213 26.773 1.00 58.19 134 MET A CA 1
ATOM 1070 C C . MET A 1 134 ? -33.709 12.959 28.092 1.00 58.19 134 MET A C 1
ATOM 1072 O O . MET A 1 134 ? -34.247 14.071 28.106 1.00 58.19 134 MET A O 1
ATOM 1076 N N . SER A 1 135 ? -33.341 12.339 29.209 1.00 76.75 135 SER A N 1
ATOM 1077 C CA . SER A 1 135 ? -33.454 13.009 30.504 1.00 76.75 135 SER A CA 1
ATOM 1078 C C . SER A 1 135 ? -32.482 14.201 30.541 1.00 76.75 135 SER A C 1
ATOM 1080 O O . SER A 1 135 ? -31.413 14.157 29.937 1.00 76.75 135 SER A O 1
ATOM 1082 N N . PHE A 1 136 ? -32.828 15.288 31.236 1.00 76.75 136 PHE A N 1
ATOM 1083 C CA . PHE A 1 136 ? -31.937 16.453 31.369 1.00 76.75 136 PHE A CA 1
ATOM 1084 C C . PHE A 1 136 ? -30.561 16.072 31.947 1.00 76.75 136 PHE A C 1
ATOM 1086 O O . PHE A 1 136 ? -29.537 16.638 31.578 1.00 76.75 136 PHE A O 1
ATOM 1093 N N . GLU A 1 137 ? -30.532 15.060 32.811 1.00 80.75 137 GLU A N 1
ATOM 1094 C CA . GLU A 1 137 ? -29.310 14.519 33.400 1.00 80.75 137 GLU A CA 1
ATOM 1095 C C . GLU A 1 137 ? -28.478 13.723 32.381 1.00 80.75 137 GLU A C 1
ATOM 1097 O O . GLU A 1 137 ? -27.254 13.834 32.356 1.00 80.75 137 GLU A O 1
ATOM 1102 N N . GLU A 1 138 ? -29.138 12.991 31.480 1.00 79.25 138 GLU A N 1
ATOM 1103 C CA . GLU A 1 138 ? -28.496 12.294 30.359 1.00 79.25 138 GLU A CA 1
ATOM 1104 C C . GLU A 1 138 ? -27.892 13.285 29.353 1.00 79.25 138 GLU A C 1
ATOM 1106 O O . GLU A 1 138 ? -26.776 13.082 28.876 1.00 79.25 138 GLU A O 1
ATOM 1111 N N . ALA A 1 139 ? -28.575 14.405 29.095 1.00 79.31 139 ALA A N 1
ATOM 1112 C CA . ALA A 1 139 ? -28.070 15.465 28.225 1.00 79.31 139 ALA A CA 1
ATOM 1113 C C . ALA A 1 139 ? -26.796 16.124 28.787 1.00 79.31 139 ALA A C 1
ATOM 1115 O O . ALA A 1 139 ? -25.829 16.318 28.050 1.00 79.31 139 ALA A O 1
ATOM 1116 N N . ILE A 1 140 ? -26.757 16.403 30.096 1.00 85.12 140 ILE A N 1
ATOM 1117 C CA . ILE A 1 140 ? -25.562 16.953 30.759 1.00 85.12 140 ILE A CA 1
ATOM 1118 C C . ILE A 1 140 ? -24.408 15.944 30.735 1.00 85.12 140 ILE A C 1
ATOM 1120 O O . ILE A 1 140 ? -23.257 16.320 30.506 1.00 85.12 140 ILE A O 1
ATOM 1124 N N . ALA A 1 141 ? -24.692 14.660 30.965 1.00 85.38 141 ALA A N 1
ATOM 1125 C CA . ALA A 1 141 ? -23.670 13.619 30.925 1.00 85.38 141 ALA A CA 1
ATOM 1126 C C . ALA A 1 141 ? -23.033 13.503 29.528 1.00 85.38 141 ALA A C 1
ATOM 1128 O O . ALA A 1 141 ? -21.807 13.446 29.418 1.00 85.38 141 ALA A O 1
ATOM 1129 N N . LEU A 1 142 ? -23.850 13.558 28.471 1.00 83.12 142 LEU A N 1
ATOM 1130 C CA . LEU A 1 142 ? -23.387 13.543 27.082 1.00 83.12 142 LEU A CA 1
ATOM 1131 C C . LEU A 1 142 ? -22.561 14.784 26.721 1.00 83.12 142 LEU A C 1
ATOM 1133 O O . LEU A 1 142 ? -21.536 14.659 26.052 1.00 83.12 142 LEU A O 1
ATOM 1137 N N . GLU A 1 143 ? -22.955 15.973 27.186 1.00 84.00 143 GLU A N 1
ATOM 1138 C CA . GLU A 1 143 ? -22.189 17.207 26.967 1.00 84.00 143 GLU A CA 1
ATOM 1139 C C . GLU A 1 143 ? -20.796 17.127 27.613 1.00 84.00 143 GLU A C 1
ATOM 1141 O O . GLU A 1 143 ? -19.787 17.468 26.990 1.00 84.00 143 GLU A O 1
ATOM 1146 N N . GLN A 1 144 ? -20.714 16.605 28.840 1.00 88.44 144 GLN A N 1
ATOM 1147 C CA . GLN A 1 144 ? -19.438 16.420 29.535 1.00 88.44 144 GLN A CA 1
ATOM 1148 C C . GLN A 1 144 ? -18.550 15.360 28.874 1.00 88.44 144 GLN A C 1
ATOM 1150 O O . GLN A 1 144 ? -17.326 15.513 28.853 1.00 88.44 144 GLN A O 1
ATOM 1155 N N . GLU A 1 145 ? -19.134 14.278 28.361 1.00 84.81 145 GLU A N 1
ATOM 1156 C CA . GLU A 1 145 ? -18.398 13.229 27.656 1.00 84.81 145 GLU A CA 1
ATOM 1157 C C . GLU A 1 145 ? -17.858 13.733 26.312 1.00 84.81 145 GLU A C 1
ATOM 1159 O O . GLU A 1 145 ? -16.663 13.594 26.038 1.00 84.81 145 GLU A O 1
ATOM 1164 N N . LYS A 1 146 ? -18.696 14.420 25.527 1.00 83.94 146 LYS A N 1
ATOM 1165 C CA . LYS A 1 146 ? -18.293 15.030 24.257 1.00 83.94 146 LYS A CA 1
ATOM 1166 C C . LYS A 1 146 ? -17.204 16.083 24.460 1.00 83.94 146 LYS A C 1
ATOM 1168 O O . LYS A 1 146 ? -16.187 16.048 23.775 1.00 83.94 146 LYS A O 1
ATOM 1173 N N . GLY A 1 147 ? -17.349 16.953 25.461 1.00 90.25 147 GLY A N 1
ATOM 1174 C CA . GLY A 1 147 ? -16.343 17.971 25.769 1.00 90.25 147 GLY A CA 1
ATOM 1175 C C . GLY A 1 147 ? -14.973 17.386 26.135 1.00 90.25 147 GLY A C 1
ATOM 1176 O O . GLY A 1 147 ? -13.941 17.948 25.766 1.00 90.25 147 GLY A O 1
ATOM 1177 N N . LYS A 1 148 ? -14.931 16.232 26.818 1.00 89.50 148 LYS A N 1
ATOM 1178 C CA . LYS A 1 148 ? -13.670 15.518 27.095 1.00 89.50 148 LYS A CA 1
ATOM 1179 C C . LYS A 1 148 ? -13.040 14.971 25.817 1.00 89.50 148 LYS A C 1
ATOM 1181 O O . LYS A 1 148 ? -11.836 15.127 25.631 1.00 89.50 148 LYS A O 1
ATOM 1186 N N . PHE A 1 149 ? -13.846 14.371 24.946 1.00 85.12 149 PHE A N 1
ATOM 1187 C CA . PHE A 1 149 ? -13.380 13.818 23.678 1.00 85.12 149 PHE A CA 1
ATOM 1188 C C . PHE A 1 149 ? -12.852 14.904 22.731 1.00 85.12 149 PHE A C 1
ATOM 1190 O O . PHE A 1 149 ? -11.763 14.772 22.171 1.00 85.12 149 PHE A O 1
ATOM 1197 N N . ASP A 1 150 ? -13.572 16.020 22.610 1.00 82.00 150 ASP A N 1
ATOM 1198 C CA . ASP A 1 150 ? -13.168 17.146 21.766 1.00 82.00 150 ASP A CA 1
ATOM 1199 C C . ASP A 1 150 ? -11.876 17.792 22.282 1.00 82.00 150 ASP A C 1
ATOM 1201 O O . ASP A 1 150 ? -10.981 18.129 21.500 1.00 82.00 150 ASP A O 1
ATOM 1205 N N . LYS A 1 151 ? -11.722 17.887 23.609 1.00 89.50 151 LYS A N 1
ATOM 1206 C CA . LYS A 1 151 ? -10.482 18.359 24.230 1.00 89.50 151 LYS A CA 1
ATOM 1207 C C . LYS A 1 151 ? -9.304 17.424 23.940 1.00 89.50 151 LYS A C 1
ATOM 1209 O O . LYS A 1 151 ? -8.248 17.909 23.548 1.00 89.50 151 LYS A O 1
ATOM 1214 N N . GLU A 1 152 ? -9.484 16.109 24.053 1.00 90.19 152 GLU A N 1
ATOM 1215 C CA . GLU A 1 152 ? -8.444 15.125 23.715 1.00 90.19 152 GLU A CA 1
ATOM 1216 C C . GLU A 1 152 ? -8.060 15.193 22.226 1.00 90.19 152 GLU A C 1
ATOM 1218 O O . GLU A 1 152 ? -6.877 15.173 21.873 1.00 90.19 152 GLU A O 1
ATOM 1223 N N . ARG A 1 153 ? -9.049 15.330 21.332 1.00 83.19 153 ARG A N 1
ATOM 1224 C CA . ARG A 1 153 ? -8.814 15.495 19.889 1.00 83.19 153 ARG A CA 1
ATOM 1225 C C . ARG A 1 153 ? -8.006 16.763 19.610 1.00 83.19 153 ARG A C 1
ATOM 1227 O O . ARG A 1 153 ? -7.067 16.711 18.809 1.00 83.19 153 ARG A O 1
ATOM 1234 N N . LYS A 1 154 ? -8.329 17.872 20.286 1.00 83.25 154 LYS A N 1
ATOM 1235 C CA . LYS A 1 154 ? -7.604 19.145 20.174 1.00 83.25 154 LYS A CA 1
ATOM 1236 C C . LYS A 1 154 ? -6.168 19.028 20.684 1.00 83.25 154 LYS A C 1
ATOM 1238 O O . LYS A 1 154 ? -5.250 19.374 19.947 1.00 83.25 154 LYS A O 1
ATOM 1243 N N . GLU A 1 155 ? -5.960 18.455 21.867 1.00 85.69 155 GLU A N 1
ATOM 1244 C CA . GLU A 1 155 ? -4.624 18.222 22.436 1.00 85.69 155 GLU A CA 1
ATOM 1245 C C . GLU A 1 155 ? -3.771 17.321 21.529 1.00 85.69 155 GLU A C 1
ATOM 1247 O O . GLU A 1 155 ? -2.580 17.557 21.339 1.00 85.69 155 GLU A O 1
ATOM 1252 N N . ARG A 1 156 ? -4.375 16.313 20.887 1.00 80.00 156 ARG A N 1
ATOM 1253 C CA . ARG A 1 156 ? -3.673 15.449 19.929 1.00 80.00 156 ARG A CA 1
ATOM 1254 C C . ARG A 1 156 ? -3.259 16.189 18.658 1.00 80.00 156 ARG A C 1
ATOM 1256 O O . ARG A 1 156 ? -2.173 15.916 18.141 1.00 80.00 156 ARG A O 1
ATOM 1263 N N . LYS A 1 157 ? -4.111 17.075 18.131 1.00 74.44 157 LYS A N 1
ATOM 1264 C CA . LYS A 1 157 ? -3.774 17.927 16.979 1.00 74.44 157 LYS A CA 1
ATOM 1265 C C . LYS A 1 157 ? -2.660 18.912 17.350 1.00 74.44 157 LYS A C 1
ATOM 1267 O O . LYS A 1 157 ? -1.673 18.998 16.627 1.00 74.44 157 LYS A O 1
ATOM 1272 N N . GLU A 1 158 ? -2.756 19.557 18.509 1.00 75.38 158 GLU A N 1
ATOM 1273 C CA . GLU A 1 158 ? -1.746 20.497 19.009 1.00 75.38 158 GLU A CA 1
ATOM 1274 C C . GLU A 1 158 ? -0.395 19.812 19.261 1.00 75.38 158 GLU A C 1
ATOM 1276 O O . GLU A 1 158 ? 0.630 20.291 18.790 1.00 75.38 158 GLU A O 1
ATOM 1281 N N . ALA A 1 159 ? -0.381 18.621 19.869 1.00 79.56 159 ALA A N 1
ATOM 1282 C CA . ALA A 1 159 ? 0.843 17.846 20.081 1.00 79.56 159 ALA A CA 1
ATOM 1283 C C . ALA A 1 159 ? 1.483 17.347 18.772 1.00 79.56 159 ALA A C 1
ATOM 1285 O O . ALA A 1 159 ? 2.699 17.156 18.708 1.00 79.56 159 ALA A O 1
ATOM 1286 N N . LYS A 1 160 ? 0.690 17.091 17.721 1.00 76.75 160 LYS A N 1
ATOM 1287 C CA . LYS A 1 160 ? 1.231 16.838 16.376 1.00 76.75 160 LYS A CA 1
ATOM 1288 C C . LYS A 1 160 ? 1.847 18.116 15.815 1.00 76.75 160 LYS A C 1
ATOM 1290 O O . LYS A 1 160 ? 3.008 18.087 15.421 1.00 76.75 160 LYS A O 1
ATOM 1295 N N . ARG A 1 161 ? 1.115 19.232 15.847 1.00 71.81 161 ARG A N 1
ATOM 1296 C CA . ARG A 1 161 ? 1.591 20.532 15.361 1.00 71.81 161 ARG A CA 1
ATOM 1297 C C . ARG A 1 161 ? 2.882 20.956 16.060 1.00 71.81 161 ARG A C 1
ATOM 1299 O O . ARG A 1 161 ? 3.826 21.330 15.384 1.00 71.81 161 ARG A O 1
ATOM 1306 N N . GLU A 1 162 ? 2.986 20.796 17.376 1.00 72.38 162 GLU A N 1
ATOM 1307 C CA . GLU A 1 162 ? 4.195 21.110 18.149 1.00 72.38 162 GLU A CA 1
ATOM 1308 C C . GLU A 1 162 ? 5.407 20.262 17.719 1.00 72.38 162 GLU A C 1
ATOM 1310 O O . GLU A 1 162 ? 6.520 20.778 17.602 1.00 72.38 162 GLU A O 1
ATOM 1315 N N . LYS A 1 163 ? 5.201 18.972 17.412 1.00 67.94 163 LYS A N 1
ATOM 1316 C CA . LYS A 1 163 ? 6.267 18.086 16.907 1.00 67.94 163 LYS A CA 1
ATOM 1317 C C . LYS A 1 163 ? 6.788 18.494 15.532 1.00 67.94 163 LYS A C 1
ATOM 1319 O O . LYS A 1 163 ? 7.954 18.228 15.246 1.00 67.94 163 LYS A O 1
ATOM 1324 N N . HIS A 1 164 ? 5.937 19.087 14.700 1.00 66.38 164 HIS A N 1
ATOM 1325 C CA . HIS A 1 164 ? 6.292 19.528 13.352 1.00 66.38 164 HIS A CA 1
ATOM 1326 C C . HIS A 1 164 ? 6.763 20.993 13.311 1.00 66.38 164 HIS A C 1
ATOM 1328 O O . HIS A 1 164 ? 7.596 21.332 12.479 1.00 66.38 164 HIS A O 1
ATOM 1334 N N . ALA A 1 165 ? 6.309 21.843 14.238 1.00 66.00 165 ALA A N 1
ATOM 1335 C CA . ALA A 1 165 ? 6.601 23.278 14.252 1.00 66.00 165 ALA A CA 1
ATOM 1336 C C . ALA A 1 165 ? 8.001 23.632 14.776 1.00 66.00 165 ALA A C 1
ATOM 1338 O O . ALA A 1 165 ? 8.531 24.685 14.429 1.00 66.00 165 ALA A O 1
ATOM 1339 N N . MET A 1 166 ? 8.615 22.784 15.611 1.00 67.38 166 MET A N 1
ATOM 1340 C CA . MET A 1 166 ? 9.947 23.051 16.158 1.00 67.38 166 MET A CA 1
ATOM 1341 C C . MET A 1 166 ? 10.982 22.063 15.612 1.00 67.38 166 MET A C 1
ATOM 1343 O O . MET A 1 166 ? 10.781 20.847 15.700 1.00 67.38 166 MET A O 1
ATOM 1347 N N . PRO A 1 167 ? 12.136 22.544 15.107 1.00 67.75 167 PRO A N 1
ATOM 1348 C CA . PRO A 1 167 ? 13.199 21.651 14.680 1.00 67.75 167 PRO A CA 1
ATOM 1349 C C . PRO A 1 167 ? 13.618 20.783 15.866 1.00 67.75 167 PRO A C 1
ATOM 1351 O O . PRO A 1 167 ? 14.042 21.304 16.889 1.00 67.75 167 PRO A O 1
ATOM 1354 N N . SER A 1 168 ? 13.508 19.457 15.765 1.00 70.38 168 SER A N 1
ATOM 1355 C CA . SER A 1 168 ? 13.848 18.591 16.898 1.00 70.38 168 SER A CA 1
ATOM 1356 C C . SER A 1 168 ? 15.347 18.661 17.244 1.00 70.38 168 SER A C 1
ATOM 1358 O O . SER A 1 168 ? 16.209 18.872 16.382 1.00 70.38 168 SER A O 1
ATOM 1360 N N . ARG A 1 169 ? 15.676 18.449 18.530 1.00 68.38 169 ARG A N 1
ATOM 1361 C CA . ARG A 1 169 ? 17.069 18.366 19.036 1.00 68.38 169 ARG A CA 1
ATOM 1362 C C . ARG A 1 169 ? 17.826 17.133 18.533 1.00 68.38 169 ARG A C 1
ATOM 1364 O O . ARG A 1 169 ? 19.011 16.975 18.822 1.00 68.38 169 ARG A O 1
ATOM 1371 N N . THR A 1 170 ? 17.145 16.241 17.831 1.00 73.12 170 THR A N 1
ATOM 1372 C CA . THR A 1 170 ? 17.678 14.999 17.283 1.00 73.12 170 THR A CA 1
ATOM 1373 C C . THR A 1 170 ? 17.827 15.133 15.776 1.00 73.12 170 THR A C 1
ATOM 1375 O O . THR A 1 170 ? 16.896 15.533 15.085 1.00 73.12 170 THR A O 1
ATOM 1378 N N . THR A 1 171 ? 18.994 14.791 15.243 1.00 70.31 171 THR A N 1
ATOM 1379 C CA . THR A 1 171 ? 19.172 14.669 13.794 1.00 70.31 171 THR A CA 1
ATOM 1380 C C . THR A 1 171 ? 18.398 13.454 13.254 1.00 70.31 171 THR A C 1
ATOM 1382 O O . THR A 1 171 ? 18.135 12.519 14.014 1.00 70.31 171 THR A O 1
ATOM 1385 N N . PRO A 1 172 ? 18.109 13.387 11.939 1.00 68.88 172 PRO A N 1
ATOM 1386 C CA . PRO A 1 172 ? 17.542 12.189 11.297 1.00 68.88 172 PRO A CA 1
ATOM 1387 C C . PRO A 1 172 ? 18.397 10.924 11.492 1.00 68.88 172 PRO A C 1
ATOM 1389 O O . PRO A 1 172 ? 17.901 9.806 11.438 1.00 68.88 172 PRO A O 1
ATOM 1392 N N . SER A 1 173 ? 19.692 11.100 11.773 1.00 74.44 173 SER A N 1
ATOM 1393 C CA . SER A 1 173 ? 20.644 10.040 12.126 1.00 74.44 173 SER A CA 1
ATOM 1394 C C . SER A 1 173 ? 20.648 9.656 13.616 1.00 74.44 173 SER A C 1
ATOM 1396 O O . SER A 1 173 ? 21.497 8.875 14.041 1.00 74.44 173 SER A O 1
ATOM 1398 N N . GLY A 1 174 ? 19.742 10.218 14.424 1.00 73.06 174 GLY A N 1
ATOM 1399 C CA . GLY A 1 174 ? 19.584 9.917 15.851 1.00 73.06 174 GLY A CA 1
ATOM 1400 C C . GLY A 1 174 ? 20.608 10.579 16.782 1.00 73.06 174 GLY A C 1
ATOM 1401 O O . GLY A 1 174 ? 20.606 10.308 17.983 1.00 73.06 174 GLY A O 1
ATOM 1402 N N . LYS A 1 175 ? 21.485 11.458 16.277 1.00 79.31 175 LYS A N 1
ATOM 1403 C CA . LYS A 1 175 ? 22.463 12.182 17.106 1.00 79.31 175 LYS A CA 1
ATOM 1404 C C . LYS A 1 175 ? 21.787 13.378 17.780 1.00 79.31 175 LYS A C 1
ATOM 1406 O O . LYS A 1 175 ? 21.046 14.125 17.145 1.00 79.31 175 LYS A O 1
ATOM 1411 N N . ARG A 1 176 ? 22.034 13.570 19.080 1.00 78.81 176 ARG A N 1
ATOM 1412 C CA . ARG A 1 176 ? 21.546 14.744 19.822 1.00 78.81 176 ARG A CA 1
ATOM 1413 C C . ARG A 1 176 ? 22.463 15.927 19.512 1.00 78.81 176 ARG A C 1
ATOM 1415 O O . ARG A 1 176 ? 23.663 15.827 19.750 1.00 78.81 176 ARG A O 1
ATOM 1422 N N . LEU A 1 177 ? 21.900 17.008 18.978 1.00 77.38 177 LEU A N 1
ATOM 1423 C CA . LEU A 1 177 ? 22.625 18.247 18.694 1.00 77.38 177 LEU A CA 1
ATOM 1424 C C . LEU A 1 177 ? 23.081 18.892 20.007 1.00 77.38 177 LEU A C 1
ATOM 1426 O O . LEU A 1 177 ? 22.353 18.865 21.011 1.00 77.38 177 LEU A O 1
ATOM 1430 N N . SER A 1 178 ? 24.277 19.479 20.002 1.00 86.19 178 SER A N 1
ATOM 1431 C CA . SER A 1 178 ? 24.729 20.306 21.120 1.00 86.19 178 SER A CA 1
ATOM 1432 C C . SER A 1 178 ? 23.827 21.539 21.272 1.00 86.19 178 SER A C 1
ATOM 1434 O O . SER A 1 178 ? 23.107 21.922 20.349 1.00 86.19 178 SER A O 1
ATOM 1436 N N . LEU A 1 179 ? 23.833 22.165 22.455 1.00 83.25 179 LEU A N 1
ATOM 1437 C CA . LEU A 1 179 ? 23.016 23.359 22.723 1.00 83.25 179 LEU A CA 1
ATOM 1438 C C . LEU A 1 179 ? 23.282 24.482 21.709 1.00 83.25 179 LEU A C 1
ATOM 1440 O O . LEU A 1 179 ? 22.328 25.064 21.207 1.00 83.25 179 LEU A O 1
ATOM 1444 N N . ALA A 1 180 ? 24.550 24.713 21.363 1.00 86.75 180 ALA A N 1
ATOM 1445 C CA . ALA A 1 180 ? 24.951 25.750 20.415 1.00 86.75 180 ALA A CA 1
ATOM 1446 C C . ALA A 1 180 ? 24.486 25.451 18.980 1.00 86.75 180 ALA A C 1
ATOM 1448 O O . ALA A 1 180 ? 23.988 26.335 18.291 1.00 86.75 180 ALA A O 1
ATOM 1449 N N . GLU A 1 181 ? 24.600 24.200 18.529 1.00 85.88 181 GLU A N 1
ATOM 1450 C CA . GLU A 1 181 ? 24.139 23.797 17.192 1.00 85.88 181 GLU A CA 1
ATOM 1451 C C . GLU A 1 181 ? 22.613 23.836 17.083 1.00 85.88 181 GLU A C 1
ATOM 1453 O O . GLU A 1 181 ? 22.067 24.224 16.053 1.00 85.88 181 GLU A O 1
ATOM 1458 N N . TYR A 1 182 ? 21.916 23.442 18.152 1.00 84.31 182 TYR A N 1
ATOM 1459 C CA . TYR A 1 182 ? 20.464 23.531 18.222 1.00 84.31 182 TYR A CA 1
ATOM 1460 C C . TYR A 1 182 ? 19.991 24.983 18.159 1.00 84.31 182 TYR A C 1
ATOM 1462 O O . TYR A 1 182 ? 19.106 25.302 17.371 1.00 84.31 182 TYR A O 1
ATOM 1470 N N . GLU A 1 183 ? 20.604 25.866 18.947 1.00 85.44 183 GLU A N 1
ATOM 1471 C CA . GLU A 1 183 ? 20.290 27.293 18.939 1.00 85.44 183 GLU A CA 1
ATOM 1472 C C . GLU A 1 183 ? 20.578 27.918 17.570 1.00 85.44 183 GLU A C 1
ATOM 1474 O O . GLU A 1 183 ? 19.726 28.626 17.041 1.00 85.44 183 GLU A O 1
ATOM 1479 N N . ALA A 1 184 ? 21.700 27.573 16.931 1.00 85.94 184 ALA A N 1
ATOM 1480 C CA . ALA A 1 184 ? 22.005 28.014 15.572 1.00 85.94 184 ALA A CA 1
ATOM 1481 C C . ALA A 1 184 ? 20.965 27.530 14.547 1.00 85.94 184 ALA A C 1
ATOM 1483 O O . ALA A 1 184 ? 20.578 28.288 13.662 1.00 85.94 184 ALA A O 1
ATOM 1484 N N . LYS A 1 185 ? 20.469 26.293 14.679 1.00 83.94 185 LYS A N 1
ATOM 1485 C CA . LYS A 1 185 ? 19.415 25.741 13.815 1.00 83.94 185 LYS A CA 1
ATOM 1486 C C . LYS A 1 185 ? 18.080 26.463 14.008 1.00 83.94 185 LYS A C 1
ATOM 1488 O O . LYS A 1 185 ? 17.411 26.764 13.026 1.00 83.94 185 LYS A O 1
ATOM 1493 N N . VAL A 1 186 ? 17.708 26.756 15.254 1.00 84.19 186 VAL A N 1
ATOM 1494 C CA . VAL A 1 186 ? 16.499 27.532 15.576 1.00 84.19 186 VAL A CA 1
ATOM 1495 C C . VAL A 1 186 ? 16.620 28.959 15.040 1.00 84.19 186 VAL A C 1
ATOM 1497 O O . VAL A 1 186 ? 15.689 29.454 14.415 1.00 84.19 186 VAL A O 1
ATOM 1500 N N . TRP A 1 187 ? 17.778 29.600 15.204 1.00 83.81 187 TRP A N 1
ATOM 1501 C CA . TRP A 1 187 ? 18.043 30.932 14.658 1.00 83.81 187 TRP A CA 1
ATOM 1502 C C . TRP A 1 187 ? 18.038 30.966 13.129 1.00 83.81 187 TRP A C 1
ATOM 1504 O O . TRP A 1 187 ? 17.527 31.918 12.543 1.00 83.81 187 TRP A O 1
ATOM 1514 N N . ALA A 1 188 ? 18.580 29.937 12.476 1.00 85.06 188 ALA A N 1
ATOM 1515 C CA . ALA A 1 188 ? 18.533 29.804 11.025 1.00 85.06 188 ALA A CA 1
ATOM 1516 C C . ALA A 1 188 ? 17.093 29.629 10.527 1.00 85.06 188 ALA A C 1
ATOM 1518 O O . ALA A 1 188 ? 16.721 30.278 9.559 1.00 85.06 188 ALA A O 1
ATOM 1519 N N . PHE A 1 189 ? 16.284 28.821 11.219 1.00 82.38 189 PHE A N 1
ATOM 1520 C CA . PHE A 1 189 ? 14.866 28.629 10.912 1.00 82.38 189 PHE A CA 1
ATOM 1521 C C . PHE A 1 189 ? 14.054 29.924 11.082 1.00 82.38 189 PHE A C 1
ATOM 1523 O O . PHE A 1 189 ? 13.316 30.302 10.183 1.00 82.38 189 PHE A O 1
ATOM 1530 N N . MET A 1 190 ? 14.249 30.659 12.183 1.00 82.25 190 MET A N 1
ATOM 1531 C CA . MET A 1 190 ? 13.541 31.923 12.446 1.00 82.25 190 MET A CA 1
ATOM 1532 C C . MET A 1 190 ? 13.899 33.047 11.462 1.00 82.25 190 MET A C 1
ATOM 1534 O O . MET A 1 190 ? 13.080 33.924 11.204 1.00 82.25 190 MET A O 1
ATOM 1538 N N . ASN A 1 191 ? 15.122 33.038 10.925 1.00 84.94 191 ASN A N 1
ATOM 1539 C CA . ASN A 1 191 ? 15.589 34.031 9.953 1.00 84.94 191 ASN A CA 1
ATOM 1540 C C . ASN A 1 191 ? 15.515 33.541 8.501 1.00 84.94 191 ASN A C 1
ATOM 1542 O O . ASN A 1 191 ? 15.968 34.253 7.598 1.00 84.94 191 ASN A O 1
ATOM 1546 N N . TYR A 1 192 ? 15.000 32.333 8.267 1.00 80.00 192 TYR A N 1
ATOM 1547 C CA . TYR A 1 192 ? 14.890 31.785 6.929 1.00 80.00 192 TYR A CA 1
ATOM 1548 C C . TYR A 1 192 ? 13.860 32.590 6.139 1.00 80.00 192 TYR A C 1
ATOM 1550 O O . TYR A 1 192 ? 12.706 32.717 6.539 1.00 80.00 192 TYR A O 1
ATOM 1558 N N . LYS A 1 193 ? 14.296 33.165 5.018 1.00 80.31 193 LYS A N 1
ATOM 1559 C CA . LYS A 1 193 ? 13.397 33.744 4.023 1.00 80.31 193 LYS A CA 1
ATOM 1560 C C . LYS A 1 193 ? 13.185 32.665 2.967 1.00 80.31 193 LYS A C 1
ATOM 1562 O O . LYS A 1 193 ? 14.178 32.342 2.310 1.00 80.31 193 LYS A O 1
ATOM 1567 N N . PRO A 1 194 ? 11.963 32.122 2.819 1.00 72.94 194 PRO A N 1
ATOM 1568 C CA . PRO A 1 194 ? 11.663 31.171 1.759 1.00 72.94 194 PRO A CA 1
ATOM 1569 C C . PRO A 1 194 ? 12.157 31.739 0.430 1.00 72.94 194 PRO A C 1
ATOM 1571 O O . PRO A 1 194 ? 11.824 32.870 0.065 1.00 72.94 194 PRO A O 1
ATOM 1574 N N . SER A 1 195 ? 13.046 31.006 -0.233 1.00 61.28 195 SER A N 1
ATOM 1575 C CA . SER A 1 195 ? 13.446 31.333 -1.601 1.00 61.28 195 SER A CA 1
ATOM 1576 C C . SER A 1 195 ? 12.399 30.776 -2.566 1.00 61.28 195 SER A C 1
ATOM 1578 O O . SER A 1 195 ? 11.717 29.820 -2.214 1.00 61.28 195 SER A O 1
ATOM 1580 N N . GLU A 1 196 ? 12.271 31.324 -3.778 1.00 53.94 196 GLU A N 1
ATOM 1581 C CA . GLU A 1 196 ? 11.274 30.850 -4.764 1.00 53.94 196 GLU A CA 1
ATOM 1582 C C . GLU A 1 196 ? 11.410 29.351 -5.112 1.00 53.94 196 GLU A C 1
ATOM 1584 O O . GLU A 1 196 ? 10.451 28.738 -5.552 1.00 53.94 196 GLU A O 1
ATOM 1589 N N . SER A 1 197 ? 12.561 28.728 -4.826 1.00 54.66 197 SER A N 1
ATOM 1590 C CA . SER A 1 197 ? 12.790 27.281 -4.963 1.00 54.66 197 SER A CA 1
ATOM 1591 C C . SER A 1 197 ? 12.131 26.417 -3.874 1.00 54.66 197 SER A C 1
ATOM 1593 O O . SER A 1 197 ? 12.038 25.212 -4.067 1.00 54.66 197 SER A O 1
ATOM 1595 N N . ASP A 1 198 ? 11.733 26.994 -2.736 1.00 56.47 198 ASP A N 1
ATOM 1596 C CA . ASP A 1 198 ? 11.073 26.289 -1.618 1.00 56.47 198 ASP A CA 1
ATOM 1597 C C . ASP A 1 198 ? 9.539 26.365 -1.703 1.00 56.47 198 ASP A C 1
ATOM 1599 O O . ASP A 1 198 ? 8.848 25.756 -0.895 1.00 56.47 198 ASP A O 1
ATOM 1603 N N . MET A 1 199 ? 9.007 27.129 -2.663 1.00 53.47 199 MET A N 1
ATOM 1604 C CA . MET A 1 199 ? 7.569 27.231 -2.939 1.00 53.47 199 MET A CA 1
ATOM 1605 C C . MET A 1 199 ? 7.087 26.253 -4.022 1.00 53.47 199 MET A C 1
ATOM 1607 O O . MET A 1 199 ? 5.888 26.180 -4.254 1.00 53.47 199 MET A O 1
ATOM 1611 N N . GLU A 1 200 ? 7.978 25.512 -4.691 1.00 49.62 200 GLU A N 1
ATOM 1612 C CA . GLU A 1 200 ? 7.621 24.681 -5.858 1.00 49.62 200 GLU A CA 1
ATOM 1613 C C . GLU A 1 200 ? 7.504 23.163 -5.578 1.00 49.62 200 GLU A C 1
ATOM 1615 O O . GLU A 1 200 ? 7.321 22.399 -6.523 1.00 49.62 200 GLU A O 1
ATOM 1620 N N . GLU A 1 201 ? 7.579 22.686 -4.325 1.00 48.56 201 GLU A N 1
ATOM 1621 C CA . GLU A 1 201 ? 7.538 21.230 -4.038 1.00 48.56 201 GLU A CA 1
ATOM 1622 C C . GLU A 1 201 ? 6.684 20.810 -2.818 1.00 48.56 201 GLU A C 1
ATOM 1624 O O . GLU A 1 201 ? 6.766 19.660 -2.396 1.00 48.56 201 GLU A O 1
ATOM 1629 N N . ASP A 1 202 ? 5.846 21.696 -2.263 1.00 45.19 202 ASP A N 1
ATOM 1630 C CA . ASP A 1 202 ? 4.955 21.370 -1.125 1.00 45.19 202 ASP A CA 1
ATOM 1631 C C . ASP A 1 202 ? 3.549 21.983 -1.278 1.00 45.19 202 ASP A C 1
ATOM 1633 O O . ASP A 1 202 ? 2.968 22.511 -0.333 1.00 45.19 202 ASP A O 1
ATOM 1637 N N . ASP A 1 203 ? 3.004 21.934 -2.496 1.00 44.06 203 ASP A N 1
ATOM 1638 C CA . ASP A 1 203 ? 1.615 22.329 -2.800 1.00 44.06 203 ASP A CA 1
ATOM 1639 C C . ASP A 1 203 ? 0.629 21.152 -2.606 1.00 44.06 203 ASP A C 1
ATOM 1641 O O . ASP A 1 203 ? -0.397 21.080 -3.272 1.00 44.06 203 ASP A O 1
ATOM 1645 N N . ASP A 1 204 ? 0.962 20.202 -1.716 1.00 50.41 204 ASP A N 1
ATOM 1646 C CA . ASP A 1 204 ? 0.209 18.952 -1.506 1.00 50.41 204 ASP A CA 1
ATOM 1647 C C . ASP A 1 204 ? -0.088 18.618 -0.019 1.00 50.41 204 ASP A C 1
ATOM 1649 O O . ASP A 1 204 ? -0.532 17.503 0.255 1.00 50.41 204 ASP A O 1
ATOM 1653 N N . ASP A 1 205 ? 0.128 19.511 0.965 1.00 50.97 205 ASP A N 1
ATOM 1654 C CA . ASP A 1 205 ? -0.306 19.212 2.357 1.00 50.97 205 ASP A CA 1
ATOM 1655 C C . ASP A 1 205 ? -0.557 20.433 3.280 1.00 50.97 205 ASP A C 1
ATOM 1657 O O . ASP A 1 205 ? -0.479 20.328 4.509 1.00 50.97 205 ASP A O 1
ATOM 1661 N N . TYR A 1 206 ? -0.908 21.598 2.718 1.00 48.06 206 TYR A N 1
ATOM 1662 C CA . TYR A 1 206 ? -1.544 22.691 3.475 1.00 48.06 206 TYR A CA 1
ATOM 1663 C C . TYR A 1 206 ? -3.066 22.627 3.343 1.00 48.06 206 TYR A C 1
ATOM 1665 O O . TYR A 1 206 ? -3.705 23.529 2.813 1.00 48.06 206 TYR A O 1
ATOM 1673 N N . ASP A 1 207 ? -3.635 21.549 3.873 1.00 47.97 207 ASP A N 1
ATOM 1674 C CA . ASP A 1 207 ? -5.064 21.431 4.160 1.00 47.97 207 ASP A CA 1
ATOM 1675 C C . ASP A 1 207 ? -5.339 21.921 5.601 1.00 47.97 207 ASP A C 1
ATOM 1677 O O . ASP A 1 207 ? -5.675 21.169 6.520 1.00 47.97 207 ASP A O 1
ATOM 1681 N N . ASP A 1 208 ? -5.041 23.203 5.835 1.00 55.25 208 ASP A N 1
ATOM 1682 C CA . ASP A 1 208 ? -5.418 23.957 7.038 1.00 55.25 208 ASP A CA 1
ATOM 1683 C C . ASP A 1 208 ? -6.166 25.195 6.536 1.00 55.25 208 ASP A C 1
ATOM 1685 O O . ASP A 1 208 ? -5.547 26.217 6.243 1.00 55.25 208 ASP A O 1
ATOM 1689 N N . ASP A 1 209 ? -7.483 25.023 6.362 1.00 48.88 209 ASP A N 1
ATOM 1690 C CA . ASP A 1 209 ? -8.548 26.017 6.594 1.00 48.88 209 ASP A CA 1
ATOM 1691 C C . ASP A 1 209 ? -9.652 26.091 5.510 1.00 48.88 209 ASP A C 1
ATOM 1693 O O . ASP A 1 209 ? -10.057 27.198 5.170 1.00 48.88 209 ASP A O 1
ATOM 1697 N N . GLU A 1 210 ? -10.222 24.978 5.010 1.00 43.41 210 GLU A N 1
ATOM 1698 C CA . GLU A 1 210 ? -11.540 25.059 4.324 1.00 43.41 210 GLU A CA 1
ATOM 1699 C C . GLU A 1 210 ? -12.440 23.792 4.339 1.00 43.41 210 GLU A C 1
ATOM 1701 O O . GLU A 1 210 ? -13.427 23.740 3.617 1.00 43.41 210 GLU A O 1
ATOM 1706 N N . ASP A 1 211 ? -12.222 22.818 5.233 1.00 46.56 211 ASP A N 1
ATOM 1707 C CA . ASP A 1 211 ? -13.100 21.631 5.366 1.00 46.56 211 ASP A CA 1
ATOM 1708 C C . ASP A 1 211 ? -14.185 21.778 6.458 1.00 46.56 211 ASP A C 1
ATOM 1710 O O . ASP A 1 211 ? -14.449 20.860 7.239 1.00 46.56 211 ASP A O 1
ATOM 1714 N N . GLU A 1 212 ? -14.830 22.944 6.567 1.00 46.88 212 GLU A N 1
ATOM 1715 C CA . GLU A 1 212 ? -16.097 23.042 7.325 1.00 46.88 212 GLU A CA 1
ATOM 1716 C C . GLU A 1 212 ? -17.300 22.517 6.511 1.00 46.88 212 GLU A C 1
ATOM 1718 O O . GLU A 1 212 ? -18.350 22.235 7.091 1.00 46.88 212 GLU A O 1
ATOM 1723 N N . ASP A 1 213 ? -17.125 22.290 5.202 1.00 46.75 213 ASP A N 1
ATOM 1724 C CA . ASP A 1 213 ? -18.163 21.789 4.286 1.00 46.75 213 ASP A CA 1
ATOM 1725 C C . ASP A 1 213 ? -18.141 20.253 4.091 1.00 46.75 213 ASP A C 1
ATOM 1727 O O . ASP A 1 213 ? -19.127 19.663 3.636 1.00 46.75 213 ASP A O 1
ATOM 1731 N N . ASP A 1 214 ? -17.059 19.579 4.497 1.00 50.97 214 ASP A N 1
ATOM 1732 C CA . ASP A 1 214 ? -16.903 18.117 4.385 1.00 50.97 214 ASP A CA 1
ATOM 1733 C C . ASP A 1 214 ? -17.540 17.340 5.561 1.00 50.97 214 ASP A C 1
ATOM 1735 O O . ASP A 1 214 ? -17.717 16.119 5.502 1.00 50.97 214 ASP A O 1
ATOM 1739 N N . ASP A 1 215 ? -17.947 18.045 6.623 1.00 51.44 215 ASP A N 1
ATOM 1740 C CA . ASP A 1 215 ? -18.646 17.485 7.790 1.00 51.44 215 ASP A CA 1
ATOM 1741 C C . ASP A 1 215 ? -20.183 17.664 7.719 1.00 51.44 215 ASP A C 1
ATOM 1743 O O . ASP A 1 215 ? -20.887 17.295 8.668 1.00 51.44 215 ASP A O 1
ATOM 1747 N N . ASP A 1 216 ? -20.745 18.179 6.613 1.00 60.84 216 ASP A N 1
ATOM 1748 C CA . ASP A 1 216 ? -22.194 18.131 6.386 1.00 60.84 216 ASP A CA 1
ATOM 1749 C C . ASP A 1 216 ? -22.582 16.785 5.742 1.00 60.84 216 ASP A C 1
ATOM 1751 O O . ASP A 1 216 ? -22.382 16.583 4.542 1.00 60.84 216 ASP A O 1
ATOM 1755 N N . PRO A 1 217 ? -23.192 15.828 6.474 1.00 60.84 217 PRO A N 1
ATOM 1756 C CA . PRO A 1 217 ? -23.606 14.557 5.886 1.00 60.84 217 PRO A CA 1
ATOM 1757 C C . PRO A 1 217 ? -24.640 14.734 4.768 1.00 60.84 217 PRO A C 1
ATOM 1759 O O . PRO A 1 217 ? -24.905 13.767 4.056 1.00 60.84 217 PRO A O 1
ATOM 1762 N N . ALA A 1 218 ? -25.244 15.920 4.622 1.00 64.50 218 ALA A N 1
ATOM 1763 C CA . ALA A 1 218 ? -26.142 16.240 3.524 1.00 64.50 218 ALA A CA 1
ATOM 1764 C C . ALA A 1 218 ? -25.409 16.448 2.185 1.00 64.50 218 ALA A C 1
ATOM 1766 O O . ALA A 1 218 ? -25.977 16.096 1.149 1.00 64.50 218 ALA A O 1
ATOM 1767 N N . SER A 1 219 ? -24.157 16.928 2.184 1.00 61.00 219 SER A N 1
ATOM 1768 C CA . SER A 1 219 ? -23.372 17.127 0.952 1.00 61.00 219 SER A CA 1
ATOM 1769 C C . SER A 1 219 ? -23.007 15.793 0.288 1.00 61.00 219 SER A C 1
ATOM 1771 O O . SER A 1 219 ? -22.967 15.686 -0.936 1.00 61.00 219 SER A O 1
ATOM 1773 N N . TRP A 1 220 ? -22.900 14.720 1.080 1.00 62.44 220 TRP A N 1
ATOM 1774 C CA . TRP A 1 220 ? -22.682 13.354 0.591 1.00 62.44 220 TRP A CA 1
ATOM 1775 C C . TRP A 1 220 ? -23.849 12.796 -0.243 1.00 62.44 220 TRP A C 1
ATOM 1777 O O . TRP A 1 220 ? -23.689 11.792 -0.944 1.00 62.44 220 TRP A O 1
ATOM 1787 N N . PHE A 1 221 ? -25.021 13.437 -0.153 1.00 61.53 221 PHE A N 1
ATOM 1788 C CA . PHE A 1 221 ? -26.237 13.110 -0.899 1.00 61.53 221 PHE A CA 1
ATOM 1789 C C . PHE A 1 221 ? -26.589 14.153 -1.966 1.00 61.53 221 PHE A C 1
ATOM 1791 O O . PHE A 1 221 ? -27.690 14.086 -2.518 1.00 61.53 221 PHE A O 1
ATOM 1798 N N . HIS A 1 222 ? -25.699 15.100 -2.286 1.00 52.72 222 HIS A N 1
ATOM 1799 C CA . HIS A 1 222 ? -25.856 15.899 -3.500 1.00 52.72 222 HIS A CA 1
ATOM 1800 C C . HIS A 1 222 ? -25.562 15.027 -4.723 1.00 52.72 222 HIS A C 1
ATOM 1802 O O . HIS A 1 222 ? -24.460 14.989 -5.256 1.00 52.72 222 HIS A O 1
ATOM 1808 N N . ASP A 1 223 ? -26.593 14.277 -5.105 1.00 51.72 223 ASP A N 1
ATOM 1809 C CA . ASP A 1 223 ? -26.687 13.495 -6.326 1.00 51.72 223 ASP A CA 1
ATOM 1810 C C . AS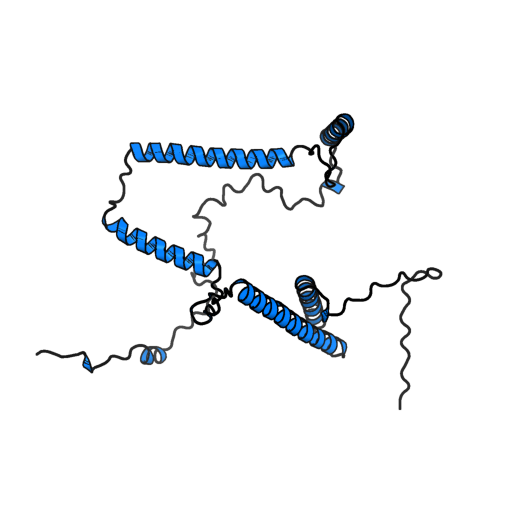P A 1 223 ? -26.825 14.471 -7.500 1.00 51.72 223 ASP A C 1
ATOM 1812 O O . ASP A 1 223 ? -27.868 15.085 -7.719 1.00 51.72 223 ASP A O 1
ATOM 1816 N N . ASP A 1 224 ? -25.747 14.648 -8.250 1.00 53.78 224 ASP A N 1
ATOM 1817 C CA . ASP A 1 224 ? -25.725 15.321 -9.546 1.00 53.78 224 ASP A CA 1
ATOM 1818 C C . ASP A 1 224 ? -26.410 14.480 -10.649 1.00 53.78 224 ASP A C 1
ATOM 1820 O O . ASP A 1 224 ? -26.419 14.865 -11.821 1.00 53.78 224 ASP A O 1
ATOM 1824 N N . GLN A 1 225 ? -27.022 13.343 -10.287 1.00 54.91 225 GLN A N 1
ATOM 1825 C CA . GLN A 1 225 ? -27.699 12.414 -11.187 1.00 54.91 225 GLN A CA 1
ATOM 1826 C C . GLN A 1 225 ? -29.149 12.160 -10.743 1.00 54.91 225 GLN A C 1
ATOM 1828 O O . GLN A 1 225 ? -29.445 11.241 -9.988 1.00 54.91 225 GLN A O 1
ATOM 1833 N N . ASP A 1 226 ? -30.081 12.925 -11.315 1.00 56.03 226 ASP A N 1
ATOM 1834 C CA . ASP A 1 226 ? -31.544 12.860 -11.094 1.00 56.03 226 ASP A CA 1
ATOM 1835 C C . ASP A 1 226 ? -32.196 11.489 -11.445 1.00 56.03 226 ASP A C 1
ATOM 1837 O O . ASP A 1 226 ? -33.400 11.300 -11.289 1.00 56.03 226 ASP A O 1
ATOM 1841 N N . ASP A 1 227 ? -31.408 10.501 -11.894 1.00 59.38 227 ASP A N 1
ATOM 1842 C CA . ASP A 1 227 ? -31.874 9.184 -12.355 1.00 59.38 227 ASP A CA 1
ATOM 1843 C C . ASP A 1 227 ? -31.494 8.006 -11.427 1.00 59.38 227 ASP A C 1
ATOM 1845 O O . ASP A 1 227 ? -31.853 6.862 -11.710 1.00 59.38 227 ASP A O 1
ATOM 1849 N N . GLY A 1 228 ? -30.791 8.234 -10.308 1.00 57.28 228 GLY A N 1
ATOM 1850 C CA . GLY A 1 228 ? -30.687 7.276 -9.190 1.00 57.28 228 GLY A CA 1
ATOM 1851 C C . GLY A 1 228 ? -30.079 5.885 -9.470 1.00 57.28 228 GLY A C 1
ATOM 1852 O O . GLY A 1 228 ? -30.213 4.983 -8.636 1.00 57.28 228 GLY A O 1
ATOM 1853 N N . ILE A 1 229 ? -29.410 5.650 -10.606 1.00 57.59 229 ILE A N 1
ATOM 1854 C CA . ILE A 1 229 ? -28.855 4.330 -10.968 1.00 57.59 229 ILE A CA 1
ATOM 1855 C C . ILE A 1 229 ? -27.338 4.423 -11.163 1.00 57.59 229 ILE A C 1
ATOM 1857 O O . ILE A 1 229 ? -26.809 4.586 -12.262 1.00 57.59 229 ILE A O 1
ATOM 1861 N N . LYS A 1 230 ? -26.603 4.258 -10.061 1.00 64.50 230 LYS A N 1
ATOM 1862 C CA . LYS A 1 230 ? -25.136 4.246 -10.054 1.00 64.50 230 LYS A CA 1
ATOM 1863 C C . LYS A 1 230 ? -24.581 2.913 -10.572 1.00 64.50 230 LYS A C 1
ATOM 1865 O O . LYS A 1 230 ? -24.589 1.907 -9.864 1.00 64.50 230 LYS A O 1
ATOM 1870 N N . GLY A 1 231 ? -24.021 2.918 -11.783 1.00 61.12 231 GLY A N 1
ATOM 1871 C CA . GLY A 1 231 ? -22.996 1.956 -12.221 1.00 61.12 231 GLY A CA 1
ATOM 1872 C C . GLY A 1 231 ? -23.401 0.477 -12.317 1.00 61.12 231 GLY A C 1
ATOM 1873 O O . GLY A 1 231 ? -22.523 -0.385 -12.325 1.00 61.12 231 GLY A O 1
ATOM 1874 N N . GLN A 1 232 ? -24.695 0.161 -12.398 1.00 58.59 232 GLN A N 1
ATOM 1875 C CA . GLN A 1 232 ? -25.181 -1.189 -12.689 1.00 58.59 232 GLN A CA 1
ATOM 1876 C C . GLN A 1 232 ? -26.058 -1.170 -13.936 1.00 58.59 232 GLN A C 1
ATOM 1878 O O . GLN A 1 232 ? -26.969 -0.358 -14.055 1.00 58.59 232 GLN A O 1
ATOM 1883 N N . ASN A 1 233 ? -25.787 -2.087 -14.863 1.00 63.81 233 ASN A N 1
ATOM 1884 C CA . ASN A 1 233 ? -26.621 -2.296 -16.037 1.00 63.81 233 ASN A CA 1
ATOM 1885 C C . ASN A 1 233 ? -27.848 -3.112 -15.592 1.00 63.81 233 ASN A C 1
ATOM 1887 O O . ASN A 1 233 ? -27.810 -4.344 -15.607 1.00 63.81 233 ASN A O 1
ATOM 1891 N N . ILE A 1 234 ? -28.884 -2.438 -15.075 1.00 63.53 234 ILE A N 1
ATOM 1892 C CA . ILE A 1 234 ? -30.131 -3.087 -14.648 1.00 63.53 234 ILE A CA 1
ATOM 1893 C C . ILE A 1 234 ? -30.868 -3.538 -15.910 1.00 63.53 234 ILE A C 1
ATOM 1895 O O . ILE A 1 234 ? -31.632 -2.788 -16.513 1.00 63.53 234 ILE A O 1
ATOM 1899 N N . VAL A 1 235 ? -30.609 -4.773 -16.327 1.00 72.88 235 VAL A N 1
ATOM 1900 C CA . VAL A 1 235 ? -31.438 -5.462 -17.313 1.00 72.88 235 VAL A CA 1
ATOM 1901 C C . VAL A 1 235 ? -32.662 -5.969 -16.562 1.00 72.88 235 VAL A C 1
ATOM 1903 O O . VAL A 1 235 ? -32.535 -6.796 -15.657 1.00 72.88 235 VAL A O 1
ATOM 1906 N N . TYR A 1 236 ? -33.836 -5.431 -16.888 1.00 66.12 236 TYR A N 1
ATOM 1907 C CA . TYR A 1 236 ? -35.088 -5.973 -16.376 1.00 66.12 236 TYR A CA 1
ATOM 1908 C C . TYR A 1 236 ? -35.206 -7.429 -16.843 1.00 66.12 236 TYR A C 1
ATOM 1910 O O . TYR A 1 236 ? -35.048 -7.670 -18.038 1.00 66.12 236 TYR A O 1
ATOM 1918 N N . PRO A 1 237 ? -35.436 -8.393 -15.937 1.00 77.06 237 PRO A N 1
ATOM 1919 C CA . PRO A 1 237 ? -35.647 -9.773 -16.341 1.00 77.06 237 PRO A CA 1
ATOM 1920 C C . PRO A 1 237 ? -36.919 -9.863 -17.184 1.00 77.06 237 PRO A C 1
ATOM 1922 O O . PRO A 1 237 ? -37.940 -9.248 -16.854 1.00 77.06 237 PRO A O 1
ATOM 1925 N N . ASP A 1 238 ? -36.849 -10.636 -18.261 1.00 79.81 238 ASP A N 1
ATOM 1926 C CA . ASP A 1 238 ? -37.990 -10.856 -19.137 1.00 79.81 238 ASP A CA 1
ATOM 1927 C C . ASP A 1 238 ? -39.073 -11.657 -18.394 1.00 79.81 238 ASP A C 1
ATOM 1929 O O . ASP A 1 238 ? -38.809 -12.377 -17.426 1.00 79.81 238 ASP A O 1
ATOM 1933 N N . ALA A 1 239 ? -40.329 -11.552 -18.838 1.00 69.38 239 ALA A N 1
ATOM 1934 C CA . ALA A 1 239 ? -41.455 -12.218 -18.173 1.00 69.38 239 ALA A CA 1
ATOM 1935 C C . ALA A 1 239 ? -41.297 -13.753 -18.093 1.00 69.38 239 ALA A C 1
ATOM 1937 O O . ALA A 1 239 ? -41.894 -14.396 -17.229 1.00 69.38 239 ALA A O 1
ATOM 1938 N N . GLU A 1 240 ? -40.481 -14.334 -18.975 1.00 68.25 240 GLU A N 1
ATOM 1939 C CA . GLU A 1 240 ? -40.162 -15.762 -19.014 1.00 68.25 240 GLU A CA 1
ATOM 1940 C C . GLU A 1 240 ? -39.169 -16.172 -17.909 1.00 68.25 240 GLU A C 1
ATOM 1942 O O . GLU A 1 240 ? -39.340 -17.242 -17.322 1.00 68.25 240 GLU A O 1
ATOM 1947 N N . ASP A 1 241 ? -38.231 -15.301 -17.517 1.00 70.50 241 ASP A N 1
ATOM 1948 C CA . ASP A 1 241 ? -37.257 -15.561 -16.439 1.00 70.50 241 ASP A CA 1
ATOM 1949 C C . ASP A 1 241 ? -37.915 -15.610 -15.048 1.00 70.50 241 ASP A C 1
ATOM 1951 O O . ASP A 1 241 ? -37.452 -16.300 -14.136 1.00 70.50 241 ASP A O 1
ATOM 1955 N N . LEU A 1 242 ? -39.042 -14.911 -14.872 1.00 67.56 242 LEU A N 1
ATOM 1956 C CA . LEU A 1 242 ? -39.809 -14.907 -13.620 1.00 67.56 242 LEU A CA 1
ATOM 1957 C C . LEU A 1 242 ? -40.526 -16.240 -13.355 1.00 67.56 242 LEU A C 1
ATOM 1959 O O . LEU A 1 242 ? -40.892 -16.527 -12.211 1.00 67.56 242 LEU A O 1
ATOM 1963 N N . SER A 1 243 ? -40.720 -17.064 -14.389 1.00 67.75 243 SER A N 1
ATOM 1964 C CA . SER A 1 243 ? -41.464 -18.323 -14.282 1.00 67.75 243 SER A CA 1
ATOM 1965 C C . SER A 1 243 ? -40.688 -19.435 -13.565 1.00 67.75 243 SER A C 1
ATOM 1967 O O . SER A 1 243 ? -41.298 -20.299 -12.934 1.00 67.75 243 SER A O 1
ATOM 1969 N N . ASP A 1 244 ? -39.353 -19.385 -13.579 1.00 67.69 244 ASP A N 1
ATOM 1970 C CA . ASP A 1 244 ? -38.499 -20.427 -12.991 1.00 67.69 244 ASP A CA 1
ATOM 1971 C C . ASP A 1 244 ? -38.180 -20.180 -11.500 1.00 67.69 244 ASP A C 1
ATOM 1973 O O . ASP A 1 244 ? -37.735 -21.083 -10.784 1.00 67.69 244 ASP A O 1
ATOM 1977 N N . ILE A 1 245 ? -38.442 -18.963 -11.003 1.00 71.69 245 ILE A N 1
ATOM 1978 C CA . ILE A 1 245 ? -38.081 -18.523 -9.645 1.00 71.69 245 ILE A CA 1
ATOM 1979 C C . ILE A 1 245 ? -39.106 -18.988 -8.597 1.00 71.69 245 ILE A C 1
ATOM 1981 O O . ILE A 1 245 ? -38.730 -19.303 -7.465 1.00 71.69 245 ILE A O 1
ATOM 1985 N N . ILE A 1 246 ? -40.395 -19.078 -8.944 1.00 69.25 246 ILE A N 1
ATOM 1986 C CA . ILE A 1 246 ? -41.453 -19.456 -7.993 1.00 69.25 246 ILE A CA 1
ATOM 1987 C C . ILE A 1 246 ? -42.018 -20.835 -8.345 1.00 69.25 246 ILE A C 1
ATOM 1989 O O . ILE A 1 246 ? -43.026 -20.969 -9.034 1.00 69.25 246 ILE A O 1
ATOM 1993 N N . ARG A 1 247 ? -41.403 -21.892 -7.802 1.00 66.81 247 ARG A N 1
ATOM 1994 C CA . ARG A 1 247 ? -41.984 -23.244 -7.810 1.00 66.81 247 ARG A CA 1
ATOM 1995 C C . ARG A 1 247 ? -42.920 -23.406 -6.616 1.00 66.81 247 ARG A C 1
ATOM 1997 O O . ARG A 1 247 ? -42.477 -23.605 -5.487 1.00 66.81 247 ARG A O 1
ATOM 2004 N N . VAL A 1 248 ? -44.221 -23.304 -6.866 1.00 70.56 248 VAL A N 1
ATOM 2005 C CA . VAL A 1 248 ? -45.258 -23.542 -5.856 1.00 70.56 248 VAL A CA 1
ATOM 2006 C C . VAL A 1 248 ? -45.430 -25.053 -5.659 1.00 70.56 248 VAL A C 1
ATOM 2008 O O . VAL A 1 248 ? -45.891 -25.755 -6.555 1.00 70.56 248 VAL A O 1
ATOM 2011 N N . ASP A 1 249 ? -45.055 -25.564 -4.485 1.00 64.81 249 ASP A N 1
ATOM 2012 C CA . ASP A 1 249 ? -45.286 -26.960 -4.097 1.00 64.81 249 ASP A CA 1
ATOM 2013 C C . ASP A 1 249 ? -46.774 -27.171 -3.763 1.00 64.81 249 ASP A C 1
ATOM 2015 O O . ASP A 1 249 ? -47.258 -26.815 -2.684 1.00 64.81 249 ASP A O 1
ATOM 2019 N N . GLY A 1 250 ? -47.511 -27.737 -4.722 1.00 63.06 250 GLY A N 1
ATOM 2020 C CA . GLY A 1 250 ? -48.948 -28.002 -4.624 1.00 63.06 250 GLY A CA 1
ATOM 2021 C C . GLY A 1 250 ? -49.347 -28.964 -3.498 1.00 63.06 250 GLY A C 1
ATOM 2022 O O . GLY A 1 250 ? -50.524 -29.034 -3.157 1.00 63.06 250 GLY A O 1
ATOM 2023 N N . SER A 1 251 ? -48.395 -29.673 -2.878 1.00 68.44 251 SER A N 1
ATOM 2024 C CA . SER A 1 251 ? -48.678 -30.626 -1.795 1.00 68.44 251 SER A CA 1
ATOM 2025 C C . SER A 1 251 ? -49.063 -29.967 -0.462 1.00 68.44 251 SER A C 1
ATOM 2027 O O . SER A 1 251 ? -49.591 -30.639 0.424 1.00 68.44 251 SER A O 1
ATOM 2029 N N . ARG A 1 252 ? -48.833 -28.653 -0.309 1.00 63.28 252 ARG A N 1
ATOM 2030 C CA . ARG A 1 252 ? -49.149 -27.892 0.916 1.00 63.28 252 ARG A CA 1
ATOM 2031 C C . ARG A 1 252 ? -50.489 -27.158 0.886 1.00 63.28 252 ARG A C 1
ATOM 2033 O O . ARG A 1 252 ? -50.896 -26.625 1.916 1.00 63.28 252 ARG A O 1
ATOM 2040 N N . PHE A 1 253 ? -51.187 -27.136 -0.248 1.00 66.88 253 PHE A N 1
ATOM 2041 C CA . PHE A 1 253 ? -52.512 -26.521 -0.340 1.00 66.88 253 PHE A CA 1
ATOM 2042 C C . PHE A 1 253 ? -53.594 -27.566 -0.058 1.00 66.88 253 PHE A C 1
ATOM 2044 O O . PHE A 1 253 ? -54.213 -28.108 -0.968 1.00 66.88 253 PHE A O 1
ATOM 2051 N N . SER A 1 254 ? -53.843 -27.859 1.221 1.00 61.69 254 SER A N 1
ATOM 2052 C CA . SER A 1 254 ? -55.086 -28.521 1.619 1.00 61.69 254 SER A CA 1
ATOM 2053 C C . SER A 1 254 ? -56.203 -27.476 1.635 1.00 61.69 254 SER A C 1
ATOM 2055 O O . SER A 1 254 ? -56.313 -26.695 2.582 1.00 61.69 254 SER A O 1
ATOM 2057 N N . TYR A 1 255 ? -57.030 -27.439 0.593 1.00 64.12 255 TYR A N 1
ATOM 2058 C CA . TYR A 1 255 ? -58.311 -26.743 0.668 1.00 64.12 255 TYR A CA 1
ATOM 2059 C C . TYR A 1 255 ? -59.226 -27.555 1.591 1.00 64.12 255 TYR A C 1
ATOM 2061 O O . TYR A 1 255 ? -59.775 -28.574 1.184 1.00 64.12 255 TYR A O 1
ATOM 2069 N N . ASN A 1 256 ? -59.349 -27.132 2.850 1.00 55.19 256 ASN A N 1
ATOM 2070 C CA . ASN A 1 256 ? -60.466 -27.551 3.690 1.00 55.19 256 ASN A CA 1
ATOM 2071 C C . ASN A 1 256 ? -61.690 -26.769 3.202 1.00 55.19 256 ASN A C 1
ATOM 2073 O O . ASN A 1 256 ? -61.767 -25.558 3.410 1.00 55.19 256 ASN A O 1
ATOM 2077 N N . THR A 1 257 ? -62.581 -27.449 2.486 1.00 51.94 257 THR A N 1
ATOM 2078 C CA . THR A 1 257 ? -63.957 -26.993 2.244 1.00 51.94 257 THR A CA 1
ATOM 2079 C C . THR A 1 257 ? -64.800 -27.175 3.491 1.00 51.94 257 THR A C 1
ATOM 2081 O O . THR A 1 257 ? -64.681 -28.271 4.087 1.00 51.94 257 THR A O 1
#

Organism: NCBI:txid2282107

Radius of gyration: 33.28 Å; chains: 1; bounding box: 102×70×81 Å

Sequence (257 aa):
MPPASKLKLRHNGMPGMRPFPRERQTPIEEMKPDELRTLYRQNEEALRSLHASSSAHVAGIENRQAQIRQRLADIEGMDSIQRGLRRATISEDTRMVVDKPERYTSRTVQAKQQAIASWEKSRKTSAHQKTGIMSFEEAIALEQEKGKFDKERKERKEAKREKHAMPSRTTPSGKRLSLAEYEAKVWAFMNYKPSESDMEEDDDDYDDDEDEDDDDPASWFHDDQDDGIKGQNIVYPDAEDLSDIIRVDGSRFSYNT

Secondary structure (DSSP, 8-state):
------------SPTTSPPPPPPPPPPTTT--HHHHHHHHHHHHHHHHHTTT--STHHHHHHHHHHHHHHHHHHHHHHHHHHHHHHH----TTS----PPP-----HHHHHHHHHHHHHHHHHHHHTT--SS---HHHHHHHHHHHHHHHHHHHHHHHHHHHHHHS--SB-TTSPBPPHHHHHHHHHHHHT----GGGSSS-TTS---S-TTSTT-TTGGG--S-TT---S----PPPTTGGGTT----GGG-----